Protein AF-J9FQJ9-F1 (afdb_monomer)

Sequence (257 aa):
MISYELEETKTMIDMNNGKKSEGINVLSLFDGMGCGWIALKELGIKVNHAYASEVDKFAVAQTTYNFPEVVHLGSVTDVDVSKLEPIDLLIGGSPCFAAGTMVLTDNGYKPIEEVKVGDMVLTHKNRYRKVLKTGGKIAKTYVLNATGFVPTICTENHPFYARKKAKQYYVAENGKRNCRVLMEEPEWINASSLPGEYRVCCNICNDEDADPYNITEEEAYVIGRYIADGHTRKYVRYDRKPNGSHGQHELRQPCCI

Organism: NCBI:txid749906

Solvent-accessible surface area (backbone atoms only — not comparable to full-atom values): 16507 Å² total; per-residue (Å²): 144,83,89,83,88,82,68,78,81,76,68,81,75,83,84,74,75,102,61,81,86,70,50,41,23,36,37,28,39,50,35,52,70,32,61,69,57,53,53,37,57,75,68,67,53,54,68,71,44,43,36,30,18,47,75,54,67,68,26,49,54,48,24,42,73,78,39,70,76,49,45,76,61,32,48,72,89,73,56,62,70,88,79,49,77,82,69,74,40,81,47,68,60,70,67,44,70,44,80,74,42,73,38,53,34,86,90,43,78,40,40,52,78,73,60,48,69,65,43,41,33,66,41,97,81,74,44,73,45,66,37,83,73,79,86,87,81,93,72,78,73,38,77,46,79,48,92,97,53,74,73,41,48,24,26,49,72,25,68,41,54,27,25,42,61,41,80,46,76,47,70,45,97,86,72,46,81,45,74,47,80,44,70,50,78,74,45,78,41,32,56,74,71,63,55,90,61,47,42,77,66,76,83,72,83,81,67,80,71,84,64,92,78,70,72,45,75,67,54,50,49,51,51,50,49,46,69,73,69,52,88,76,75,98,65,80,73,94,67,93,68,80,93,71,94,65,89,78,79,80,92,76,87,82,85,81,134

Structure (mmCIF, N/CA/C/O backbone):
data_AF-J9FQJ9-F1
#
_entry.id   AF-J9FQJ9-F1
#
loop_
_atom_site.group_PDB
_atom_site.id
_atom_site.type_symbol
_atom_site.label_atom_id
_atom_site.label_alt_id
_atom_site.label_comp_id
_atom_site.label_asym_id
_atom_site.label_entity_id
_atom_site.label_seq_id
_atom_site.pdbx_PDB_ins_code
_atom_site.Cartn_x
_atom_site.Cartn_y
_atom_site.Cartn_z
_atom_site.occupancy
_atom_site.B_iso_or_equiv
_atom_site.auth_seq_id
_atom_site.auth_comp_id
_atom_site.auth_asym_id
_atom_site.auth_atom_id
_atom_site.pdbx_PDB_model_num
ATOM 1 N N . MET A 1 1 ? -27.804 43.402 16.988 1.00 37.97 1 MET A N 1
ATOM 2 C CA . MET A 1 1 ? -28.075 42.819 18.319 1.00 37.97 1 MET A CA 1
ATOM 3 C C . MET A 1 1 ? -29.346 41.995 18.206 1.00 37.97 1 MET A C 1
ATOM 5 O O . MET A 1 1 ? -30.425 42.507 18.452 1.00 37.97 1 MET A O 1
ATOM 9 N N . ILE A 1 2 ? -29.221 40.766 17.711 1.00 26.94 2 ILE A N 1
ATOM 10 C CA . ILE A 1 2 ? -30.280 39.754 17.751 1.00 26.94 2 ILE A CA 1
ATOM 11 C C . ILE A 1 2 ? -29.537 38.455 18.038 1.00 26.94 2 ILE A C 1
ATOM 13 O O . ILE A 1 2 ? -28.743 37.990 17.227 1.00 26.94 2 ILE A O 1
ATOM 17 N N . SER A 1 3 ? -29.691 38.000 19.269 1.00 34.75 3 SER A N 1
ATOM 18 C CA . SER A 1 3 ? -29.072 36.834 19.879 1.00 34.75 3 SER A CA 1
ATOM 19 C C . SER A 1 3 ? -30.125 35.739 19.953 1.00 34.75 3 SER A C 1
ATOM 21 O O . SER A 1 3 ? -30.942 35.798 20.862 1.00 34.75 3 SER A O 1
ATOM 23 N N . TYR A 1 4 ? -30.137 34.791 19.017 1.00 34.28 4 TYR A N 1
ATOM 24 C CA . TYR A 1 4 ? -30.943 33.569 19.111 1.00 34.28 4 TYR A CA 1
ATOM 25 C C . TYR A 1 4 ? -30.254 32.425 18.348 1.00 34.28 4 TYR A C 1
ATOM 27 O O . TYR A 1 4 ? -29.645 32.669 17.312 1.00 34.28 4 TYR A O 1
ATOM 35 N N . GLU A 1 5 ? -30.375 31.214 18.909 1.00 38.75 5 GLU A N 1
ATOM 36 C CA . GLU A 1 5 ? -29.980 29.889 18.380 1.00 38.75 5 GLU A CA 1
ATOM 37 C C . GLU A 1 5 ? -28.538 29.400 18.622 1.00 38.75 5 GLU A C 1
ATOM 39 O O . GLU A 1 5 ? -27.795 29.061 17.706 1.00 38.75 5 GLU A O 1
ATOM 44 N N . LEU A 1 6 ? -28.171 29.250 19.901 1.00 36.34 6 LEU A N 1
ATOM 45 C CA . LEU A 1 6 ? -27.106 28.324 20.339 1.00 36.34 6 LEU A CA 1
ATOM 46 C C . LEU A 1 6 ? -27.562 27.346 21.445 1.00 36.34 6 LEU A C 1
ATOM 48 O O . LEU A 1 6 ? -26.733 26.664 22.043 1.00 36.34 6 LEU A O 1
ATOM 52 N N . GLU A 1 7 ? -28.866 27.251 21.728 1.00 40.62 7 GLU A N 1
ATOM 53 C CA . GLU A 1 7 ? -29.384 26.438 22.845 1.00 40.62 7 GLU A CA 1
ATOM 54 C C . GLU A 1 7 ? -29.910 25.047 22.449 1.00 40.62 7 GLU A C 1
ATOM 56 O O . GLU A 1 7 ? -30.007 24.181 23.314 1.00 40.62 7 GLU A O 1
ATOM 61 N N . GLU A 1 8 ? -30.162 24.762 21.168 1.00 38.97 8 GLU A N 1
ATOM 62 C CA . GLU A 1 8 ? -30.756 23.472 20.763 1.00 38.97 8 GLU A CA 1
ATOM 63 C C . GLU A 1 8 ? -29.750 22.323 20.584 1.00 38.97 8 GLU A C 1
ATOM 65 O O . GLU A 1 8 ? -30.129 21.154 20.618 1.00 38.97 8 GLU A O 1
ATOM 70 N N . THR A 1 9 ? -28.449 22.598 20.468 1.00 36.72 9 THR A N 1
ATOM 71 C CA . THR A 1 9 ? -27.437 21.529 20.338 1.00 36.72 9 THR A CA 1
ATOM 72 C C . THR A 1 9 ? -27.013 20.930 21.679 1.00 36.72 9 THR A C 1
ATOM 74 O O . THR A 1 9 ? -26.294 19.932 21.709 1.00 36.72 9 THR A O 1
ATOM 77 N N . LYS A 1 10 ? -27.476 21.498 22.801 1.00 38.66 10 LYS A N 1
ATOM 78 C CA . LYS A 1 10 ? -27.066 21.092 24.152 1.00 38.66 10 LYS A CA 1
ATOM 79 C C . LYS A 1 10 ? -27.944 20.005 24.782 1.00 38.66 10 LYS A C 1
ATOM 81 O O . LYS A 1 10 ? -27.582 19.484 25.828 1.00 38.66 10 LYS A O 1
ATOM 86 N N . THR A 1 11 ? -29.059 19.633 24.154 1.00 34.69 11 THR A N 1
ATOM 87 C CA . THR A 1 11 ? -30.088 18.759 24.754 1.00 34.69 11 THR A CA 1
ATOM 88 C C . THR A 1 11 ? -30.268 17.394 24.080 1.00 34.69 11 THR A C 1
ATOM 90 O O . THR A 1 11 ? -31.082 16.602 24.542 1.00 34.69 11 THR A O 1
ATOM 93 N N . MET A 1 12 ? -29.482 17.049 23.054 1.00 29.97 12 MET A N 1
ATOM 94 C CA . MET A 1 12 ? -29.596 15.756 22.345 1.00 29.97 12 MET A CA 1
ATOM 95 C C . MET A 1 12 ? -28.628 14.654 22.829 1.00 29.97 12 MET A C 1
ATOM 97 O O . MET A 1 12 ? -28.654 13.555 22.281 1.00 29.97 12 MET A O 1
ATOM 101 N N . ILE A 1 13 ? -27.783 14.903 23.841 1.00 42.53 13 ILE A N 1
ATOM 102 C CA . ILE A 1 13 ? -26.837 13.891 24.375 1.00 42.53 13 ILE A CA 1
ATOM 103 C C . ILE A 1 13 ? -27.233 13.380 25.779 1.00 42.53 13 ILE A C 1
ATOM 105 O O . ILE A 1 13 ? -26.771 12.323 26.199 1.00 42.53 13 ILE A O 1
ATOM 109 N N . ASP A 1 14 ? -28.178 14.021 26.471 1.00 38.47 14 ASP A N 1
ATOM 110 C CA . ASP A 1 14 ? -28.502 13.706 27.877 1.00 38.47 14 ASP A CA 1
ATOM 111 C C . ASP A 1 14 ? -29.624 12.668 28.093 1.00 38.47 14 ASP A C 1
ATOM 113 O O . ASP A 1 14 ? -30.318 12.663 29.109 1.00 38.47 14 ASP A O 1
ATOM 117 N N . MET A 1 15 ? -29.786 11.713 27.175 1.00 37.47 15 MET A N 1
ATOM 118 C CA . MET A 1 15 ? -30.703 10.584 27.370 1.00 37.47 15 MET A CA 1
ATOM 119 C C . MET A 1 15 ? -30.046 9.247 27.033 1.00 37.47 15 MET A C 1
ATOM 121 O O . MET A 1 15 ? -30.429 8.596 26.069 1.00 37.47 15 MET A O 1
ATOM 125 N N . ASN A 1 16 ? -29.060 8.829 27.835 1.00 38.16 16 ASN A N 1
ATOM 126 C CA . ASN A 1 16 ? -28.898 7.425 28.239 1.00 38.16 16 ASN A CA 1
ATOM 127 C C . ASN A 1 16 ? -27.814 7.258 29.322 1.00 38.16 16 ASN A C 1
ATOM 129 O O . ASN A 1 16 ? -26.624 7.371 29.059 1.00 38.16 16 ASN A O 1
ATOM 133 N N . ASN A 1 17 ? -28.262 6.891 30.528 1.00 38.19 17 ASN A N 1
ATOM 134 C CA . ASN A 1 17 ? -27.516 6.200 31.587 1.00 38.19 17 ASN A CA 1
ATOM 135 C C . ASN A 1 17 ? -26.187 6.809 32.079 1.00 38.19 17 ASN A C 1
ATOM 137 O O . ASN A 1 17 ? -25.112 6.407 31.656 1.00 38.19 17 ASN A O 1
ATOM 141 N N . GLY A 1 18 ? -26.261 7.616 33.142 1.00 38.78 18 GLY A N 1
ATOM 142 C CA . GLY A 1 18 ? -25.727 7.247 34.468 1.00 38.78 18 GLY A CA 1
ATOM 143 C C . GLY A 1 18 ? -24.319 6.638 34.616 1.00 38.78 18 GLY A C 1
ATOM 144 O O . GLY A 1 18 ? -24.083 5.946 35.604 1.00 38.78 18 GLY A O 1
ATOM 145 N N . LYS A 1 19 ? -23.375 6.881 33.705 1.00 38.09 19 LYS A N 1
ATOM 146 C CA . LYS A 1 19 ? -21.947 6.594 33.890 1.00 38.09 19 LYS A CA 1
ATOM 147 C C . LYS A 1 19 ? -21.168 7.894 33.722 1.00 38.09 19 LYS A C 1
ATOM 149 O O . LYS A 1 19 ? -21.278 8.557 32.697 1.00 38.09 19 LYS A O 1
ATOM 154 N N . LYS A 1 20 ? -20.378 8.264 34.736 1.00 38.47 20 LYS A N 1
ATOM 155 C CA . LYS A 1 20 ? -19.314 9.270 34.583 1.00 38.47 20 LYS A CA 1
ATOM 156 C C . LYS A 1 20 ? -18.502 8.904 33.338 1.00 38.47 20 LYS A C 1
ATOM 158 O O . LYS A 1 20 ? -18.184 7.729 33.177 1.00 38.47 20 LYS A O 1
ATOM 163 N N . SER A 1 21 ? -18.162 9.878 32.493 1.00 49.94 21 SER A N 1
ATOM 164 C CA . SER A 1 21 ? -17.261 9.665 31.357 1.00 49.94 21 SER A CA 1
ATOM 165 C C . SER A 1 21 ? -15.848 9.363 31.875 1.00 49.94 21 SER A C 1
ATOM 167 O O . SER A 1 21 ? -14.981 10.238 31.966 1.00 49.94 21 SER A O 1
ATOM 169 N N . GLU A 1 22 ? -15.626 8.127 32.308 1.00 70.75 22 GLU A N 1
ATOM 170 C CA . GLU A 1 22 ? -14.294 7.543 32.344 1.00 70.75 22 GLU A CA 1
ATOM 171 C C . GLU A 1 22 ? -13.761 7.652 30.912 1.00 70.75 22 GLU A C 1
ATOM 173 O O . GLU A 1 22 ? -14.477 7.338 29.963 1.00 70.75 22 GLU A O 1
ATOM 178 N N . GLY A 1 23 ? -12.584 8.262 30.740 1.00 78.75 23 GLY A N 1
ATOM 179 C CA . GLY A 1 23 ? -12.037 8.507 29.405 1.00 78.75 23 GLY A CA 1
ATOM 180 C C . GLY A 1 23 ? -11.912 7.214 28.597 1.00 78.75 23 GLY A C 1
ATOM 181 O O . GLY A 1 23 ? -11.943 6.123 29.158 1.00 78.75 23 GLY A O 1
ATOM 182 N N . ILE A 1 24 ? -11.761 7.338 27.286 1.00 87.88 24 ILE A N 1
ATOM 183 C CA . ILE A 1 24 ? -11.665 6.183 26.391 1.00 87.88 24 ILE A CA 1
ATOM 184 C C . ILE A 1 24 ? -10.211 5.783 26.148 1.00 87.88 24 ILE A C 1
ATOM 186 O O . ILE A 1 24 ? -9.309 6.625 26.145 1.00 87.88 24 ILE A O 1
ATOM 190 N N . ASN A 1 25 ? -9.987 4.502 25.897 1.00 90.19 25 ASN A N 1
ATOM 191 C CA . ASN A 1 25 ? -8.726 3.972 25.398 1.00 90.19 25 ASN A CA 1
ATOM 192 C C . ASN A 1 25 ? -8.795 3.852 23.878 1.00 90.19 25 ASN A C 1
ATOM 194 O O . ASN A 1 25 ? -9.717 3.242 23.330 1.00 90.19 25 ASN A O 1
ATOM 198 N N . VAL A 1 26 ? -7.820 4.431 23.184 1.00 86.31 26 VAL A N 1
ATOM 199 C CA . VAL A 1 26 ? -7.843 4.556 21.726 1.00 86.31 26 VAL A CA 1
ATOM 200 C C . VAL A 1 26 ? -6.612 3.900 21.121 1.00 86.31 26 VAL A C 1
ATOM 202 O O . VAL A 1 26 ? -5.487 4.167 21.541 1.00 86.31 26 VAL A O 1
ATOM 205 N N . LEU A 1 27 ? -6.827 3.082 20.093 1.00 88.06 27 LEU A N 1
ATOM 206 C CA . LEU A 1 27 ? -5.776 2.529 19.245 1.00 88.06 27 LEU A CA 1
ATOM 207 C C . LEU A 1 27 ? -5.926 3.084 17.826 1.00 88.06 27 LEU A C 1
ATOM 209 O O . LEU A 1 27 ? -6.942 2.855 17.172 1.00 88.06 27 LEU A O 1
ATOM 213 N N . SER A 1 28 ? -4.906 3.789 17.346 1.00 81.75 28 SER A N 1
ATOM 214 C CA . SER A 1 28 ? -4.810 4.304 15.983 1.00 81.75 28 SER A CA 1
ATOM 215 C C . SER A 1 28 ? -3.842 3.462 15.156 1.00 81.75 28 SER A C 1
ATOM 217 O O . SER A 1 28 ? -2.654 3.391 15.457 1.00 81.75 28 SER A O 1
ATOM 219 N N . LEU A 1 29 ? -4.336 2.781 14.124 1.00 83.38 29 LEU A N 1
ATOM 220 C CA . LEU A 1 29 ? -3.532 1.978 13.201 1.00 83.38 29 LEU A CA 1
ATOM 221 C C . LEU A 1 29 ? -3.321 2.741 11.893 1.00 83.38 29 LEU A C 1
ATOM 223 O O . LEU A 1 29 ? -4.298 3.139 11.260 1.00 83.38 29 LEU A O 1
ATOM 227 N N . PHE A 1 30 ? -2.075 2.871 11.432 1.00 79.38 30 PHE A N 1
ATOM 228 C CA . PHE A 1 30 ? -1.729 3.763 10.314 1.00 79.38 30 PHE A CA 1
ATOM 229 C C . PHE A 1 30 ? -2.083 5.217 10.665 1.00 79.38 30 PHE A C 1
ATOM 231 O O . PHE A 1 30 ? -2.892 5.858 9.991 1.00 79.38 30 PHE A O 1
ATOM 238 N N . ASP A 1 31 ? -1.543 5.678 11.796 1.00 76.94 31 ASP A N 1
ATOM 239 C CA . ASP A 1 31 ? -1.918 6.939 12.445 1.00 76.94 31 ASP A CA 1
ATOM 240 C C . ASP A 1 31 ? -1.589 8.187 11.605 1.00 76.94 31 ASP A C 1
ATOM 242 O O . ASP A 1 31 ? -2.249 9.225 11.724 1.00 76.94 31 ASP A O 1
ATOM 246 N N . GLY A 1 32 ? -0.600 8.094 10.712 1.00 77.94 32 GLY A N 1
ATOM 247 C CA . GLY A 1 32 ? -0.154 9.218 9.900 1.00 77.94 32 GLY A CA 1
ATOM 248 C C . GLY A 1 32 ? 0.188 10.432 10.769 1.00 77.94 32 GLY A C 1
ATOM 249 O O . GLY A 1 32 ? 0.843 10.307 11.799 1.00 77.94 32 GLY A O 1
ATOM 250 N N . MET A 1 33 ? -0.277 11.619 10.367 1.00 76.88 33 MET A N 1
ATOM 251 C CA . MET A 1 33 ? -0.032 12.876 11.094 1.00 76.88 33 MET A CA 1
ATOM 252 C C . MET A 1 33 ? -0.892 13.069 12.362 1.00 76.88 33 MET A C 1
ATOM 254 O O . MET A 1 33 ? -0.976 14.181 12.879 1.00 76.88 33 MET A O 1
ATOM 258 N N . GLY A 1 34 ? -1.586 12.027 12.834 1.00 73.75 34 GLY A N 1
ATOM 259 C CA . GLY A 1 34 ? -2.340 12.078 14.087 1.00 73.75 34 GLY A CA 1
ATOM 260 C C . GLY A 1 34 ? -3.716 12.747 13.987 1.00 73.75 34 GLY A C 1
ATOM 261 O O . GLY A 1 34 ? -4.201 13.330 14.956 1.00 73.75 34 GLY A O 1
ATOM 262 N N . CYS A 1 35 ? -4.380 12.677 12.827 1.00 74.38 35 CYS A N 1
ATOM 263 C CA . CYS A 1 35 ? -5.703 13.292 12.625 1.00 74.38 35 CYS A CA 1
ATOM 264 C C . CYS A 1 35 ? -6.763 12.800 13.619 1.00 74.38 35 CYS A C 1
ATOM 266 O O . CYS A 1 35 ? -7.636 13.571 14.016 1.00 74.38 35 CYS A O 1
ATOM 268 N N . GLY A 1 36 ? -6.686 11.528 14.019 1.00 74.19 36 GLY A N 1
ATOM 269 C CA . GLY A 1 36 ? -7.581 10.953 15.020 1.00 74.19 36 GLY A CA 1
ATOM 270 C C . GLY A 1 36 ? -7.494 11.673 16.363 1.00 74.19 36 GLY A C 1
ATOM 271 O O . GLY A 1 36 ? -8.518 11.994 16.961 1.00 74.19 36 GLY A O 1
ATOM 272 N N . TRP A 1 37 ? -6.276 12.004 16.791 1.00 84.06 37 TRP A N 1
ATOM 273 C CA . TRP A 1 37 ? -6.013 12.715 18.042 1.00 84.06 37 TRP A CA 1
ATOM 274 C C . TRP A 1 37 ? -6.503 14.160 17.996 1.00 84.06 37 TRP A C 1
ATOM 276 O O . TRP A 1 37 ? -7.109 14.630 18.957 1.00 84.06 37 TRP A O 1
ATOM 286 N N . ILE A 1 38 ? -6.327 14.840 16.855 1.00 76.19 38 ILE A N 1
ATOM 287 C CA . ILE A 1 38 ? -6.886 16.182 16.628 1.00 76.19 38 ILE A CA 1
ATOM 288 C C . ILE A 1 38 ? -8.407 16.146 16.803 1.00 76.19 38 ILE A C 1
ATOM 290 O O . ILE A 1 38 ? -8.951 16.947 17.558 1.00 76.19 38 ILE A O 1
ATOM 294 N N . ALA A 1 39 ? -9.091 15.188 16.170 1.00 73.88 39 ALA A N 1
ATOM 295 C CA . ALA A 1 39 ? -10.543 15.069 16.266 1.00 73.88 39 ALA A CA 1
ATOM 296 C C . ALA A 1 39 ? -11.018 14.802 17.705 1.00 73.88 39 ALA A C 1
ATOM 298 O O . ALA A 1 39 ? -11.956 15.444 18.170 1.00 73.88 39 ALA A O 1
ATOM 299 N N . LEU A 1 40 ? -10.357 13.896 18.431 1.00 79.25 40 LEU A N 1
ATOM 300 C CA . LEU A 1 40 ? -10.696 13.593 19.827 1.00 79.25 40 LEU A CA 1
ATOM 301 C C . LEU A 1 40 ? -10.502 14.804 20.746 1.00 79.25 40 LEU A C 1
ATOM 303 O O . LEU A 1 40 ? -11.348 15.069 21.603 1.00 79.25 40 LEU A O 1
ATOM 307 N N . LYS A 1 41 ? -9.425 15.565 20.528 1.00 82.00 41 LYS A N 1
ATOM 308 C CA . LYS A 1 41 ? -9.121 16.791 21.271 1.00 82.00 41 LYS A CA 1
ATOM 309 C 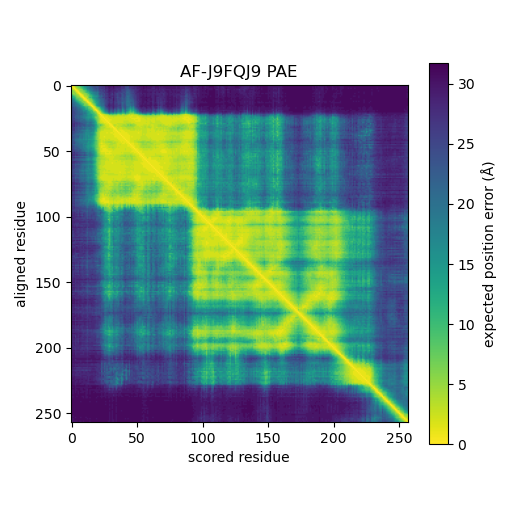C . LYS A 1 41 ? -10.141 17.899 21.001 1.00 82.00 41 LYS A C 1
ATOM 311 O O . LYS A 1 41 ? -10.629 18.497 21.954 1.00 82.00 41 LYS A O 1
ATOM 316 N N . GLU A 1 42 ? -10.493 18.140 19.738 1.00 70.50 42 GLU A N 1
ATOM 317 C CA . GLU A 1 42 ? -11.509 19.131 19.334 1.00 70.50 42 GLU A CA 1
ATOM 318 C C . GLU A 1 42 ? -12.907 18.783 19.870 1.00 70.50 42 GLU A C 1
ATOM 320 O O . GLU A 1 42 ? -13.667 19.664 20.265 1.00 70.50 42 GLU A O 1
ATOM 325 N N . LEU A 1 43 ? -13.237 17.490 19.954 1.00 73.00 43 LEU A N 1
ATOM 326 C CA . LEU A 1 43 ? -14.496 17.012 20.533 1.00 73.00 43 LEU A CA 1
ATOM 327 C C . LEU A 1 43 ? -14.515 17.036 22.072 1.00 73.00 43 LEU A C 1
ATOM 329 O O . LEU A 1 43 ? -15.542 16.719 22.670 1.00 73.00 43 LEU A O 1
ATOM 333 N N . GLY A 1 44 ? -13.401 17.379 22.728 1.00 83.06 44 GLY A N 1
ATOM 334 C CA . GLY A 1 44 ? -13.290 17.371 24.189 1.00 83.06 44 GLY A CA 1
ATOM 335 C C . GLY A 1 44 ? -13.407 15.974 24.810 1.00 83.06 44 GLY A C 1
ATOM 336 O O . GLY A 1 44 ? -13.718 15.850 25.996 1.00 83.06 44 GLY A O 1
ATOM 337 N N . ILE A 1 45 ? -13.176 14.916 24.026 1.00 78.56 45 ILE A N 1
ATOM 338 C CA . ILE A 1 45 ? -13.244 13.535 24.501 1.00 78.56 45 ILE A CA 1
ATOM 339 C C . ILE A 1 45 ? -11.969 13.233 25.284 1.00 78.56 45 ILE A C 1
ATOM 341 O O . ILE A 1 45 ? -10.858 13.300 24.759 1.00 78.56 45 ILE A O 1
ATOM 345 N N . LYS A 1 46 ? -12.125 12.872 26.558 1.00 89.44 46 LYS A N 1
ATOM 346 C CA . LYS A 1 46 ? -10.999 12.470 27.400 1.00 89.44 46 LYS A CA 1
ATOM 347 C C . LYS A 1 46 ? -10.461 11.113 26.942 1.00 89.44 46 LYS A C 1
ATOM 349 O O . LYS A 1 46 ? -11.199 10.131 26.955 1.00 89.44 46 LYS A O 1
ATOM 354 N N . VAL A 1 47 ? -9.174 11.056 26.610 1.00 89.75 47 VAL A N 1
ATOM 355 C CA . VAL A 1 47 ? -8.447 9.818 26.293 1.00 89.75 47 VAL A CA 1
ATOM 356 C C . VAL A 1 47 ? -7.598 9.422 27.502 1.00 89.75 47 VAL A C 1
ATOM 358 O O . VAL A 1 47 ? -6.853 10.252 28.020 1.00 89.75 47 VAL A O 1
ATOM 361 N N . ASN A 1 48 ? -7.729 8.184 27.981 1.00 90.38 48 ASN A N 1
ATOM 362 C CA . ASN A 1 48 ? -6.928 7.670 29.100 1.00 90.38 48 ASN A CA 1
ATOM 363 C C . ASN A 1 48 ? -5.623 7.044 28.597 1.00 90.38 48 ASN A C 1
ATOM 365 O O . ASN A 1 48 ? -4.547 7.383 29.084 1.00 90.38 48 ASN A O 1
ATOM 369 N N . HIS A 1 49 ? -5.726 6.164 27.598 1.00 90.44 49 HIS A N 1
ATOM 370 C CA . HIS A 1 49 ? -4.588 5.531 26.942 1.00 90.44 49 HIS A CA 1
ATOM 371 C C . HIS A 1 49 ? -4.669 5.749 25.430 1.00 90.44 49 HIS A C 1
ATOM 373 O O . HIS A 1 49 ? -5.643 5.356 24.788 1.00 90.44 49 HIS A O 1
ATOM 379 N N . ALA A 1 50 ? -3.645 6.393 24.871 1.00 91.38 50 ALA A N 1
ATOM 380 C CA . ALA A 1 50 ? -3.524 6.676 23.448 1.00 91.38 50 ALA A CA 1
ATOM 381 C C . ALA A 1 50 ? -2.402 5.818 22.854 1.00 91.38 50 ALA A C 1
ATOM 383 O O . ALA A 1 50 ? -1.236 5.996 23.197 1.00 91.38 50 ALA A O 1
ATOM 384 N N . TYR A 1 51 ? -2.746 4.892 21.964 1.00 92.94 51 TYR A N 1
ATOM 385 C CA . TYR A 1 51 ? -1.791 4.027 21.278 1.00 92.94 51 TYR A CA 1
ATOM 386 C C . TYR A 1 51 ? -1.815 4.302 19.776 1.00 92.94 51 TYR A C 1
ATOM 388 O O . TYR A 1 51 ? -2.888 4.339 19.178 1.00 92.94 51 TYR A O 1
ATOM 396 N N . ALA A 1 52 ? -0.652 4.441 19.141 1.00 89.62 52 ALA A N 1
ATOM 397 C CA . ALA A 1 52 ? -0.542 4.647 17.697 1.00 89.62 52 ALA A CA 1
ATOM 398 C C . ALA A 1 52 ? 0.443 3.668 17.057 1.00 89.62 52 ALA A C 1
ATOM 400 O O . ALA A 1 52 ? 1.560 3.492 17.532 1.00 89.62 52 ALA A O 1
ATOM 401 N N . SER A 1 53 ? 0.063 3.068 15.935 1.00 88.69 53 SER A N 1
ATOM 402 C CA . SER A 1 53 ? 0.951 2.284 15.082 1.00 88.69 53 SER A CA 1
ATOM 403 C C . SER A 1 53 ? 1.218 3.048 13.789 1.00 88.69 53 SER A C 1
ATOM 405 O O . SER A 1 53 ? 0.299 3.313 13.013 1.00 88.69 53 SER A O 1
ATOM 407 N N . GLU A 1 54 ? 2.483 3.406 13.573 1.00 85.25 54 GLU A N 1
ATOM 408 C CA . GLU A 1 54 ? 2.968 4.112 12.389 1.00 85.25 54 GLU A CA 1
ATOM 409 C C . GLU A 1 54 ? 4.446 3.762 12.154 1.00 85.25 54 GLU A C 1
ATOM 411 O O . GLU A 1 54 ? 5.215 3.590 13.102 1.00 85.25 54 GLU A O 1
ATOM 416 N N . VAL A 1 55 ? 4.830 3.619 10.885 1.00 82.94 55 VAL A N 1
ATOM 417 C CA . VAL A 1 55 ? 6.197 3.289 10.451 1.00 82.94 55 VAL A CA 1
ATOM 418 C C . VAL A 1 55 ? 6.901 4.479 9.800 1.00 82.94 55 VAL A C 1
ATOM 420 O O . VAL A 1 55 ? 8.132 4.503 9.749 1.00 82.94 55 VAL A O 1
ATOM 423 N N . ASP A 1 56 ? 6.155 5.473 9.312 1.00 78.75 56 ASP A N 1
ATOM 424 C CA . ASP A 1 56 ? 6.736 6.697 8.768 1.00 78.75 56 ASP A CA 1
ATOM 425 C C . ASP A 1 56 ? 7.309 7.571 9.896 1.00 78.75 56 ASP A C 1
ATOM 427 O O . ASP A 1 56 ? 6.594 8.159 10.709 1.00 78.75 56 ASP A O 1
ATOM 431 N N . LYS A 1 57 ? 8.640 7.690 9.916 1.00 85.44 57 LYS A N 1
ATOM 432 C CA . LYS A 1 57 ? 9.391 8.488 10.896 1.00 85.44 57 LYS A CA 1
ATOM 433 C C . LYS A 1 57 ? 8.955 9.956 10.964 1.00 85.44 57 LYS A C 1
ATOM 435 O O . LYS A 1 57 ? 9.047 10.559 12.031 1.00 85.44 57 LYS A O 1
ATOM 440 N N . PHE A 1 58 ? 8.518 10.548 9.852 1.00 80.88 58 PHE A N 1
ATOM 441 C CA . PHE A 1 58 ? 8.099 11.950 9.810 1.00 80.88 58 PHE A CA 1
ATOM 442 C C . PHE A 1 58 ? 6.704 12.122 10.406 1.00 80.88 58 PHE A C 1
ATOM 444 O O . PHE A 1 58 ? 6.467 13.078 11.142 1.00 80.88 58 PHE A O 1
ATOM 451 N N . ALA A 1 59 ? 5.817 11.165 10.137 1.00 75.75 59 ALA A N 1
ATOM 452 C CA . ALA A 1 59 ? 4.483 11.100 10.714 1.00 75.75 59 ALA A CA 1
ATOM 453 C C . ALA A 1 59 ? 4.547 10.911 12.240 1.00 75.75 59 ALA A C 1
ATOM 455 O O . ALA A 1 59 ? 3.969 11.703 12.981 1.00 75.75 59 ALA A O 1
ATOM 456 N N . VAL A 1 60 ? 5.364 9.958 12.710 1.00 86.25 60 VAL A N 1
ATOM 457 C CA . VAL A 1 60 ? 5.632 9.749 14.144 1.00 86.25 60 VAL A CA 1
ATOM 458 C C . VAL A 1 60 ? 6.167 11.024 14.795 1.00 86.25 60 VAL A C 1
ATOM 460 O O . VAL A 1 60 ? 5.637 11.448 15.816 1.00 86.25 60 VAL A O 1
ATOM 463 N N . ALA A 1 61 ? 7.160 11.686 14.189 1.00 87.50 61 ALA A N 1
ATOM 464 C CA . ALA A 1 61 ? 7.727 12.920 14.737 1.00 87.50 61 ALA A CA 1
ATOM 465 C C . ALA A 1 61 ? 6.687 14.051 14.863 1.00 87.50 61 ALA A C 1
ATOM 467 O O . ALA A 1 61 ? 6.675 14.769 15.863 1.00 87.50 61 ALA A O 1
ATOM 468 N N . GLN A 1 62 ? 5.802 14.199 13.873 1.00 83.06 62 GLN A N 1
ATOM 469 C CA . GLN A 1 62 ? 4.690 15.154 13.902 1.00 83.06 62 GLN A CA 1
ATOM 470 C C . GLN A 1 62 ? 3.687 14.837 15.015 1.00 83.06 62 GLN A C 1
ATOM 472 O O . GLN A 1 62 ? 3.341 15.728 15.794 1.00 83.06 62 GLN A O 1
ATOM 477 N N . THR A 1 63 ? 3.236 13.586 15.115 1.00 86.81 63 THR A N 1
ATOM 478 C CA . THR A 1 63 ? 2.276 13.175 16.145 1.00 86.81 63 THR A CA 1
ATOM 479 C C . THR A 1 63 ? 2.875 13.315 17.539 1.00 86.81 63 THR A C 1
ATOM 481 O O . THR A 1 63 ? 2.240 13.917 18.394 1.00 86.81 63 THR A O 1
ATOM 484 N N . THR A 1 64 ? 4.120 12.879 17.756 1.00 91.88 64 THR A N 1
ATOM 485 C CA . THR A 1 64 ? 4.812 13.025 19.049 1.00 91.88 64 THR A CA 1
ATOM 486 C C . THR A 1 64 ? 4.949 14.496 19.466 1.00 91.88 64 THR A C 1
ATOM 488 O O . THR A 1 64 ? 4.839 14.813 20.647 1.00 91.88 64 THR A O 1
ATOM 491 N N . TYR A 1 65 ? 5.172 15.412 18.514 1.00 90.94 65 TYR A N 1
ATOM 492 C CA . TYR A 1 65 ? 5.265 16.848 18.804 1.00 90.94 65 TYR A CA 1
ATOM 493 C C . TYR A 1 65 ? 3.923 17.449 19.253 1.00 90.94 65 TYR A C 1
ATOM 495 O O . TYR A 1 65 ? 3.890 18.258 20.179 1.00 90.94 65 TYR A O 1
ATOM 503 N N . ASN A 1 66 ? 2.822 17.063 18.603 1.00 85.81 66 ASN A N 1
ATOM 504 C CA . ASN A 1 66 ? 1.491 17.619 18.871 1.00 85.81 66 ASN A CA 1
ATOM 505 C C . ASN A 1 66 ? 0.741 16.906 20.014 1.00 85.81 66 ASN A C 1
ATOM 507 O O . ASN A 1 66 ? -0.086 17.534 20.679 1.00 85.81 66 ASN A O 1
ATOM 511 N N . PHE A 1 67 ? 1.027 15.617 20.218 1.00 90.56 67 PHE A N 1
ATOM 512 C CA . PHE A 1 67 ? 0.361 14.696 21.145 1.00 90.56 67 PHE A CA 1
ATOM 513 C C . PHE A 1 67 ? 1.401 13.796 21.841 1.00 90.56 67 PHE A C 1
ATOM 515 O O . PHE A 1 67 ? 1.499 12.603 21.540 1.00 90.56 67 PHE A O 1
ATOM 522 N N . PRO A 1 68 ? 2.223 14.345 22.755 1.00 91.56 68 PRO A N 1
ATOM 523 C CA . PRO A 1 68 ? 3.266 13.587 23.453 1.00 91.56 68 PRO A CA 1
ATOM 524 C C . PRO A 1 68 ? 2.725 12.443 24.329 1.00 91.56 68 PRO A C 1
ATOM 526 O O . PRO A 1 68 ? 3.485 11.566 24.733 1.00 91.56 68 PRO A O 1
ATOM 529 N N . GLU A 1 69 ? 1.428 12.444 24.637 1.00 90.31 69 GLU A N 1
ATOM 530 C CA . GLU A 1 69 ? 0.723 11.376 25.343 1.00 90.31 69 GLU A CA 1
ATOM 531 C C . GLU A 1 69 ? 0.512 10.102 24.505 1.00 90.31 69 GLU A C 1
ATOM 533 O O . GLU A 1 69 ? 0.191 9.052 25.064 1.00 90.31 69 GLU A O 1
ATOM 538 N N . VAL A 1 70 ? 0.681 10.177 23.180 1.00 91.81 70 VAL A N 1
ATOM 539 C CA . VAL A 1 70 ? 0.485 9.046 22.269 1.00 91.81 70 VAL A CA 1
ATOM 540 C C . VAL A 1 70 ? 1.675 8.091 22.349 1.00 91.81 70 VAL A C 1
ATOM 542 O O . VAL A 1 70 ? 2.812 8.427 22.020 1.00 91.81 70 VAL A O 1
ATOM 545 N N . VAL A 1 71 ? 1.403 6.849 22.743 1.00 93.00 71 VAL A N 1
ATOM 546 C CA . VAL A 1 71 ? 2.390 5.771 22.790 1.00 93.00 71 VAL A CA 1
ATOM 547 C C . VAL A 1 71 ? 2.517 5.141 21.404 1.00 93.00 71 VAL A C 1
ATOM 549 O O . VAL A 1 71 ? 1.618 4.438 20.936 1.00 93.00 71 VAL A O 1
ATOM 552 N N . HIS A 1 72 ? 3.656 5.366 20.750 1.00 91.06 72 HIS A N 1
ATOM 553 C CA . HIS A 1 72 ? 3.951 4.796 19.436 1.00 91.06 72 HIS A CA 1
ATOM 554 C C . HIS A 1 72 ? 4.418 3.335 19.544 1.00 91.06 72 HIS A C 1
ATOM 556 O O . HIS A 1 72 ? 5.491 3.043 20.067 1.00 91.06 72 HIS A O 1
ATOM 562 N N . LEU A 1 73 ? 3.615 2.416 19.009 1.00 89.62 73 LEU A N 1
ATOM 563 C CA . LEU A 1 73 ? 3.835 0.967 19.021 1.00 89.62 73 LEU A CA 1
ATOM 564 C C . LEU A 1 73 ? 4.689 0.463 17.843 1.00 89.62 73 LEU A C 1
ATOM 566 O O . LEU A 1 73 ? 5.051 -0.710 17.805 1.00 89.62 73 LEU A O 1
ATOM 570 N N . GLY A 1 74 ? 5.012 1.326 16.875 1.00 85.69 74 GLY A N 1
ATOM 571 C CA . GLY A 1 74 ? 5.759 0.952 15.671 1.00 85.69 74 GLY A CA 1
ATOM 572 C C . GLY A 1 74 ? 4.892 0.248 14.623 1.00 85.69 74 GLY A C 1
ATOM 573 O O . GLY A 1 74 ? 3.737 0.628 14.411 1.00 85.69 74 GLY A O 1
ATOM 574 N N . SER A 1 75 ? 5.450 -0.754 13.933 1.00 82.62 75 SER A N 1
ATOM 575 C CA . SER A 1 75 ? 4.761 -1.473 12.850 1.00 82.62 75 SER A CA 1
ATOM 576 C C . SER A 1 75 ? 3.524 -2.213 13.348 1.00 82.62 75 SER A C 1
ATOM 578 O O . SER A 1 75 ? 3.586 -2.951 14.326 1.00 82.62 75 SER A O 1
ATOM 580 N N . VAL A 1 76 ? 2.421 -2.106 12.603 1.00 81.44 76 VAL A N 1
ATOM 581 C CA . VAL A 1 76 ? 1.153 -2.785 12.924 1.00 81.44 76 VAL A CA 1
ATOM 582 C C . VAL A 1 76 ? 1.295 -4.308 12.972 1.00 81.44 76 VAL A C 1
ATOM 584 O O . VAL A 1 76 ? 0.527 -4.979 13.654 1.00 81.44 76 VAL A O 1
ATOM 587 N N . THR A 1 77 ? 2.285 -4.865 12.265 1.00 78.88 77 THR A N 1
ATOM 588 C CA . THR A 1 77 ? 2.577 -6.307 12.266 1.00 78.88 77 THR A CA 1
ATOM 589 C C . THR A 1 77 ? 3.123 -6.809 13.593 1.00 78.88 77 THR A C 1
ATOM 591 O O . THR A 1 77 ? 3.010 -7.999 13.875 1.00 78.88 77 THR A O 1
ATOM 594 N N . ASP A 1 78 ? 3.708 -5.911 14.381 1.00 83.19 78 ASP A N 1
ATOM 595 C CA . ASP A 1 78 ? 4.446 -6.237 15.599 1.00 83.19 78 ASP A CA 1
ATOM 596 C C . ASP A 1 78 ? 3.643 -5.845 16.853 1.00 83.19 78 ASP A C 1
ATOM 598 O O . ASP A 1 78 ? 4.082 -6.073 17.981 1.00 83.19 78 ASP A O 1
ATOM 602 N N . VAL A 1 79 ? 2.446 -5.272 16.661 1.00 83.06 79 VAL A N 1
ATOM 603 C CA . VAL A 1 79 ? 1.545 -4.863 17.739 1.00 83.06 79 VAL A CA 1
ATOM 604 C C . VAL A 1 79 ? 0.935 -6.092 18.405 1.00 83.06 79 VAL A C 1
ATOM 606 O O . VAL A 1 79 ? 0.126 -6.814 17.822 1.00 83.06 79 VAL A O 1
ATOM 609 N N . ASP A 1 80 ? 1.274 -6.279 19.676 1.00 82.75 80 ASP A N 1
ATOM 610 C CA . ASP A 1 80 ? 0.670 -7.286 20.537 1.00 82.75 80 ASP A CA 1
ATOM 611 C C . ASP A 1 80 ? -0.490 -6.676 21.333 1.00 82.75 80 ASP A C 1
ATOM 613 O O . ASP A 1 80 ? -0.304 -6.088 22.399 1.00 82.75 80 ASP A O 1
ATOM 617 N N . VAL A 1 81 ? -1.703 -6.827 20.798 1.00 81.69 81 VAL A N 1
ATOM 618 C CA . VAL A 1 81 ? -2.937 -6.277 21.385 1.00 81.69 81 VAL A CA 1
ATOM 619 C C . VAL A 1 81 ? -3.202 -6.832 22.791 1.00 81.69 81 VAL A C 1
ATOM 621 O O . VAL A 1 81 ? -3.840 -6.162 23.593 1.00 81.69 81 VAL A O 1
ATOM 624 N N . SER A 1 82 ? -2.678 -8.018 23.131 1.00 82.88 82 SER A N 1
ATOM 625 C CA . SER A 1 82 ? -2.870 -8.616 24.461 1.00 82.88 82 SER A CA 1
ATOM 626 C C . SER A 1 82 ? -2.158 -7.856 25.587 1.00 82.88 82 SER A C 1
ATOM 628 O O . SER A 1 82 ? -2.496 -8.033 26.754 1.00 82.88 82 SER A O 1
ATOM 630 N N . LYS A 1 83 ? -1.181 -7.009 25.239 1.00 86.38 83 LYS A N 1
ATOM 631 C CA . LYS A 1 83 ? -0.409 -6.183 26.178 1.00 86.38 83 LYS A CA 1
ATOM 632 C C . LYS A 1 83 ? -0.972 -4.772 26.347 1.00 86.38 83 LYS A C 1
ATOM 634 O O . LYS A 1 83 ? -0.407 -3.993 27.110 1.00 86.38 83 LYS A O 1
ATOM 639 N N . LEU A 1 84 ? -2.019 -4.426 25.603 1.00 88.19 84 LEU A N 1
ATOM 640 C CA . LEU A 1 84 ? -2.655 -3.116 25.666 1.00 88.19 84 LEU A CA 1
ATOM 641 C C . LEU A 1 84 ? -3.811 -3.141 26.663 1.00 88.19 84 LEU A C 1
ATOM 643 O O . LEU A 1 84 ? -4.447 -4.176 26.870 1.00 88.19 84 LEU A O 1
ATOM 647 N N . GLU A 1 85 ? -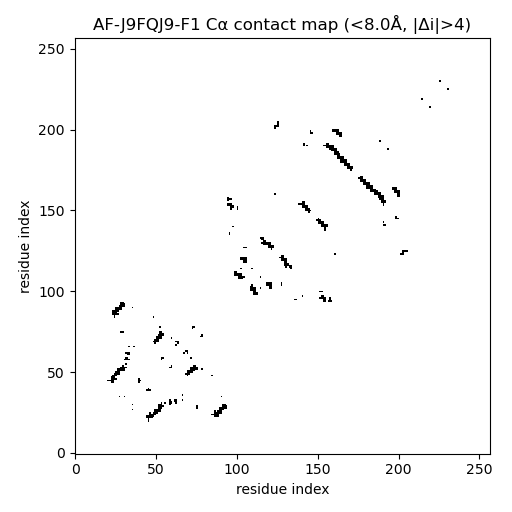4.108 -1.978 27.238 1.00 88.38 85 GLU A N 1
ATOM 648 C CA . GLU A 1 85 ? -5.362 -1.785 27.962 1.00 88.38 85 GLU A CA 1
ATOM 649 C C . GLU A 1 85 ? -6.561 -2.029 27.023 1.00 88.38 85 GLU A C 1
ATOM 651 O O . GLU A 1 85 ? -6.435 -1.832 25.807 1.00 88.38 85 GLU A O 1
ATOM 656 N N . PRO A 1 86 ? -7.731 -2.449 27.544 1.00 87.94 86 PRO A N 1
ATOM 657 C CA . PRO A 1 86 ? -8.920 -2.676 26.728 1.00 87.94 86 PRO A CA 1
ATOM 658 C C . PRO A 1 86 ? -9.242 -1.454 25.866 1.00 87.94 86 PRO A C 1
ATOM 660 O O . PRO A 1 86 ? -9.412 -0.359 26.394 1.00 87.94 86 PRO A O 1
ATOM 663 N N . ILE A 1 87 ? -9.294 -1.640 24.546 1.00 87.62 87 ILE A N 1
ATOM 664 C CA . ILE A 1 87 ? -9.492 -0.554 23.580 1.00 87.62 87 ILE A CA 1
ATOM 665 C C . ILE A 1 87 ? -10.986 -0.303 23.368 1.00 87.62 87 ILE A C 1
ATOM 667 O O . ILE A 1 87 ? -11.706 -1.198 22.926 1.00 87.62 87 ILE A O 1
ATOM 671 N N . ASP A 1 88 ? -11.422 0.932 23.609 1.00 82.44 88 ASP A N 1
ATOM 672 C CA . ASP A 1 88 ? -12.800 1.383 23.388 1.00 82.44 88 ASP A CA 1
ATOM 673 C C . ASP A 1 88 ? -13.011 1.899 21.959 1.00 82.44 88 ASP A C 1
ATOM 675 O O . ASP A 1 88 ? -14.094 1.763 21.388 1.00 82.44 88 ASP A O 1
ATOM 679 N N . LE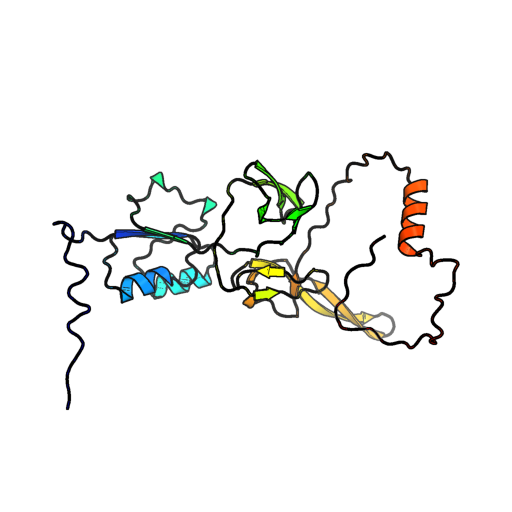U A 1 89 ? -11.969 2.491 21.366 1.00 73.38 89 LEU A N 1
ATOM 680 C CA . LEU A 1 89 ? -12.016 3.077 20.031 1.00 73.38 89 LEU A CA 1
ATOM 681 C C . LEU A 1 89 ? -10.804 2.648 19.200 1.00 73.38 89 LEU A C 1
ATOM 683 O O . LEU A 1 89 ? -9.667 3.024 19.473 1.00 73.38 89 LEU A O 1
ATOM 687 N N . LEU A 1 90 ? -11.068 1.889 18.139 1.00 79.44 90 LEU A N 1
ATOM 688 C CA . LEU A 1 90 ? -10.079 1.538 17.126 1.00 79.44 90 LEU A CA 1
ATOM 689 C C . LEU A 1 90 ? -10.293 2.415 15.892 1.00 79.44 90 LEU A C 1
ATOM 691 O O . LEU A 1 90 ? -11.320 2.308 15.221 1.00 79.44 90 LEU A O 1
ATOM 695 N N . ILE A 1 91 ? -9.310 3.244 15.566 1.00 70.31 91 ILE A N 1
ATOM 696 C CA . ILE A 1 91 ? -9.289 4.046 14.342 1.00 70.31 91 ILE A CA 1
ATOM 697 C C . ILE A 1 91 ? -8.152 3.563 13.453 1.00 70.31 91 ILE A C 1
ATOM 699 O O . ILE A 1 91 ? -7.106 3.143 13.936 1.00 70.31 91 ILE A O 1
ATOM 703 N N . GLY A 1 92 ? -8.343 3.572 12.139 1.00 69.31 92 GLY A N 1
ATOM 704 C CA . GLY A 1 92 ? -7.229 3.250 11.265 1.00 69.31 92 GLY A CA 1
ATOM 705 C C . GLY A 1 92 ? -7.485 3.475 9.792 1.00 69.31 92 GLY A C 1
ATOM 706 O O . GLY A 1 92 ? -8.546 3.152 9.256 1.00 69.31 92 GLY A O 1
ATOM 707 N N . GLY A 1 93 ? -6.485 4.052 9.135 1.00 64.56 93 GLY A N 1
ATOM 708 C CA . GLY A 1 93 ? -6.567 4.514 7.761 1.00 64.56 93 GLY A CA 1
ATOM 709 C C . GLY A 1 93 ? -5.546 3.838 6.865 1.00 64.56 93 GLY A C 1
ATOM 710 O O . GLY A 1 93 ? -4.756 4.542 6.248 1.00 64.56 93 GLY A O 1
ATOM 711 N N . SER A 1 94 ? -5.596 2.512 6.711 1.00 66.12 94 SER A N 1
ATOM 712 C CA . SER A 1 94 ? -4.614 1.805 5.876 1.00 66.12 94 SER A CA 1
ATOM 713 C C . SER A 1 94 ? -4.565 2.361 4.443 1.00 66.12 94 SER A C 1
ATOM 715 O O . SER A 1 94 ? -5.604 2.759 3.899 1.00 66.12 94 SER A O 1
ATOM 717 N N . PRO A 1 95 ? -3.381 2.443 3.818 1.00 66.75 95 PRO A N 1
ATOM 718 C CA . PRO A 1 95 ? -3.278 2.809 2.413 1.00 66.75 95 PRO A CA 1
ATOM 719 C C . PRO A 1 95 ? -4.013 1.770 1.556 1.00 66.75 95 PRO A C 1
ATOM 721 O O . PRO A 1 95 ? -3.841 0.566 1.740 1.00 66.75 95 PRO A O 1
ATOM 724 N N . CYS A 1 96 ? -4.856 2.223 0.625 1.00 78.00 96 CYS A N 1
ATOM 725 C CA . CYS A 1 96 ? -5.709 1.341 -0.180 1.00 78.00 96 CYS A CA 1
ATOM 726 C C . CYS A 1 96 ? -5.545 1.610 -1.678 1.00 78.00 96 CYS A C 1
ATOM 728 O O . CYS A 1 96 ? -5.239 2.733 -2.089 1.00 78.00 96 CYS A O 1
ATOM 730 N N . PHE A 1 97 ? -5.782 0.573 -2.476 1.00 84.75 97 PHE A N 1
ATOM 731 C CA . PHE A 1 97 ? -6.052 0.682 -3.906 1.00 84.75 97 PHE A CA 1
ATOM 732 C C . PHE A 1 97 ? -7.564 0.715 -4.139 1.00 84.75 97 PHE A C 1
ATOM 734 O O . PHE A 1 97 ? -8.330 0.230 -3.303 1.00 84.75 97 PHE A O 1
ATOM 741 N N . ALA A 1 98 ? -8.003 1.298 -5.252 1.00 86.00 98 ALA A N 1
ATOM 742 C CA . ALA A 1 98 ? -9.409 1.247 -5.636 1.00 86.00 98 ALA A CA 1
ATOM 743 C C . ALA A 1 98 ? -9.800 -0.148 -6.145 1.00 86.00 98 ALA A C 1
ATOM 745 O O . ALA A 1 98 ? -8.953 -0.906 -6.631 1.00 86.00 98 ALA A O 1
ATOM 746 N N . ALA A 1 99 ? -11.098 -0.447 -6.077 1.00 83.31 99 ALA A N 1
ATOM 747 C CA . ALA A 1 99 ? -11.682 -1.609 -6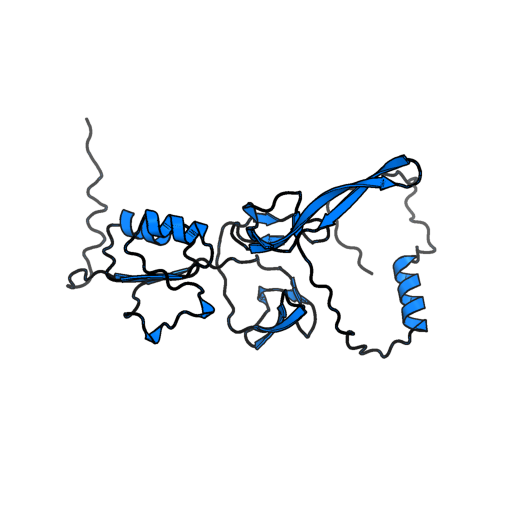.742 1.00 83.31 99 ALA A CA 1
ATOM 748 C C . ALA A 1 99 ? -11.341 -1.615 -8.246 1.00 83.31 99 ALA A C 1
ATOM 750 O O . ALA A 1 99 ? -11.176 -0.556 -8.859 1.00 83.31 99 ALA A O 1
ATOM 751 N N . GLY A 1 100 ? -11.195 -2.806 -8.819 1.00 83.50 100 GLY A N 1
ATOM 752 C CA . GLY A 1 100 ? -10.731 -3.038 -10.185 1.00 83.50 100 GLY A CA 1
ATOM 753 C C . GLY A 1 100 ? -9.207 -3.075 -10.336 1.00 83.50 100 GLY A C 1
ATOM 754 O O . GLY A 1 100 ? -8.709 -3.379 -11.420 1.00 83.50 100 GLY A O 1
ATOM 755 N N . THR A 1 101 ? -8.442 -2.794 -9.274 1.00 85.50 101 THR A N 1
ATOM 756 C CA . THR A 1 101 ? -6.981 -2.957 -9.307 1.00 85.50 101 THR A CA 1
ATOM 757 C C . THR A 1 101 ? -6.641 -4.439 -9.419 1.00 85.50 101 THR A C 1
ATOM 759 O O . THR A 1 101 ? -7.012 -5.230 -8.555 1.00 85.50 101 THR A O 1
ATOM 762 N N . MET A 1 102 ? -5.927 -4.819 -10.478 1.00 87.69 102 MET A N 1
ATOM 763 C CA . MET A 1 102 ? -5.539 -6.208 -10.718 1.00 87.69 102 MET A CA 1
ATOM 764 C C . MET A 1 102 ? -4.370 -6.613 -9.818 1.00 87.69 102 MET A C 1
ATOM 766 O O . MET A 1 102 ? -3.333 -5.949 -9.787 1.00 87.69 102 MET A O 1
ATOM 770 N N . VAL A 1 103 ? -4.524 -7.732 -9.118 1.00 87.69 103 VAL A N 1
ATOM 771 C CA . VAL A 1 103 ? -3.515 -8.340 -8.250 1.00 87.69 103 VAL A CA 1
ATOM 772 C C . VAL A 1 103 ? -3.050 -9.642 -8.885 1.00 87.69 103 VAL A C 1
ATOM 774 O O . VAL A 1 103 ? -3.866 -10.470 -9.283 1.00 87.69 103 VAL A O 1
ATOM 777 N N . LEU A 1 104 ? -1.735 -9.834 -8.978 1.00 87.81 104 LEU A N 1
ATOM 778 C CA . LEU A 1 104 ? -1.165 -11.083 -9.475 1.00 87.81 104 LEU A CA 1
ATOM 779 C C . LEU A 1 104 ? -1.219 -12.154 -8.378 1.00 87.81 104 LEU A C 1
ATOM 781 O O . LEU A 1 104 ? -0.559 -12.030 -7.339 1.00 87.81 104 LEU A O 1
ATOM 785 N N . THR A 1 105 ? -2.032 -13.179 -8.617 1.00 87.88 105 THR A N 1
ATOM 786 C CA . THR A 1 105 ? -2.163 -14.372 -7.776 1.00 87.88 105 THR A CA 1
ATOM 787 C C . THR A 1 105 ? -1.453 -15.565 -8.413 1.00 87.88 105 THR A C 1
ATOM 789 O O . THR A 1 105 ? -1.078 -15.513 -9.582 1.00 87.88 105 THR A O 1
ATOM 792 N N . ASP A 1 106 ? -1.294 -16.649 -7.661 1.00 85.50 106 ASP A N 1
ATOM 793 C CA . ASP A 1 106 ? -0.800 -17.941 -8.164 1.00 85.50 106 ASP A CA 1
ATOM 794 C C . ASP A 1 106 ? -1.649 -18.534 -9.305 1.00 85.50 106 ASP A C 1
ATOM 796 O O . ASP A 1 106 ? -1.158 -19.343 -10.084 1.00 85.50 106 ASP A O 1
ATOM 800 N N . ASN A 1 107 ? -2.906 -18.106 -9.432 1.00 82.56 107 ASN A N 1
ATOM 801 C CA . ASN A 1 107 ? -3.833 -18.512 -10.489 1.00 82.56 107 ASN A CA 1
ATOM 802 C C . ASN A 1 107 ? -4.028 -17.419 -11.564 1.00 82.56 107 ASN A C 1
ATOM 804 O O . ASN A 1 107 ? -5.016 -17.435 -12.297 1.00 82.56 107 ASN A O 1
ATOM 808 N N . GLY A 1 108 ? -3.115 -16.444 -11.642 1.00 84.94 108 GLY A N 1
ATOM 809 C CA . GLY A 1 108 ? -3.168 -15.325 -12.586 1.00 84.94 108 GLY A CA 1
ATOM 810 C C . GLY A 1 108 ? -3.721 -14.031 -11.983 1.00 84.94 108 GLY A C 1
ATOM 811 O O . GLY A 1 108 ? -3.783 -13.857 -10.763 1.00 84.94 108 GLY A O 1
ATOM 812 N N . TYR A 1 109 ? -4.089 -13.076 -12.838 1.00 87.38 109 TYR A N 1
ATOM 813 C CA . TYR A 1 109 ? -4.595 -11.777 -12.389 1.00 87.38 109 TYR A CA 1
ATOM 814 C C . TYR A 1 109 ? -6.023 -11.878 -11.860 1.00 87.38 109 TYR A C 1
ATOM 816 O O . TYR A 1 109 ? -6.915 -12.391 -12.532 1.00 87.38 109 TYR A O 1
ATOM 824 N N . LYS A 1 110 ? -6.240 -11.321 -10.669 1.00 89.44 110 LYS A N 1
ATOM 825 C CA . LYS A 1 110 ? -7.541 -11.251 -10.008 1.00 89.44 110 LYS A CA 1
ATOM 826 C C . LYS A 1 110 ? -7.819 -9.815 -9.543 1.00 89.44 110 LYS A C 1
ATOM 828 O O . LYS A 1 110 ? -6.908 -9.196 -8.987 1.00 89.44 110 LYS A O 1
ATOM 833 N N . PRO A 1 111 ? -9.031 -9.266 -9.734 1.00 90.31 111 PRO A N 1
ATOM 834 C CA . PRO A 1 111 ? -9.404 -7.977 -9.155 1.00 90.31 111 PRO A CA 1
ATOM 835 C C . PRO A 1 111 ? -9.256 -7.985 -7.628 1.00 90.31 111 PRO A C 1
ATOM 837 O O . PRO A 1 111 ? -9.578 -8.979 -6.977 1.00 90.31 111 PRO A O 1
ATOM 840 N N . ILE A 1 112 ? -8.780 -6.885 -7.040 1.00 89.19 112 ILE A N 1
ATOM 841 C CA . ILE A 1 112 ? -8.501 -6.787 -5.597 1.00 89.19 112 ILE A CA 1
ATOM 842 C C . ILE A 1 112 ? -9.735 -7.064 -4.723 1.00 89.19 112 ILE A C 1
ATOM 844 O O . ILE A 1 112 ? -9.606 -7.604 -3.628 1.00 89.19 112 ILE A O 1
ATOM 848 N N . GLU A 1 113 ? -10.931 -6.745 -5.213 1.00 85.88 113 GLU A N 1
ATOM 849 C CA . GLU A 1 113 ? -12.217 -7.021 -4.569 1.00 85.88 113 GLU A CA 1
ATOM 850 C C . GLU A 1 113 ? -12.582 -8.512 -4.532 1.00 85.88 113 GLU A C 1
ATOM 852 O O . GLU A 1 113 ? -13.354 -8.937 -3.673 1.00 85.88 113 GLU A O 1
ATOM 857 N N . GLU A 1 114 ? -12.018 -9.316 -5.433 1.00 90.12 114 GLU A N 1
ATOM 858 C CA . GLU A 1 114 ? -12.245 -10.761 -5.503 1.00 90.12 114 GLU A CA 1
ATOM 859 C C . GLU A 1 114 ? -11.188 -11.565 -4.736 1.00 90.12 114 GLU A C 1
ATOM 861 O O . GLU A 1 114 ? -11.368 -12.767 -4.516 1.00 90.12 114 GLU A O 1
ATOM 866 N N . VAL A 1 115 ? -10.090 -10.925 -4.320 1.00 90.19 115 VAL A N 1
ATOM 867 C CA . VAL A 1 115 ? -9.031 -11.555 -3.523 1.00 90.19 115 VAL A CA 1
ATOM 868 C C . VAL A 1 115 ? -9.581 -11.945 -2.153 1.00 90.19 115 VAL A C 1
ATOM 870 O O . VAL A 1 115 ? -10.174 -11.132 -1.442 1.00 90.19 115 VAL A O 1
ATOM 873 N N . LYS A 1 116 ? -9.358 -13.200 -1.755 1.00 89.75 116 LYS A N 1
ATOM 874 C CA . LYS A 1 116 ? -9.848 -13.757 -0.488 1.00 89.75 116 LYS A CA 1
ATOM 875 C C . LYS A 1 116 ? -8.708 -14.079 0.464 1.00 89.75 116 LYS A C 1
ATOM 877 O O . LYS A 1 116 ? -7.568 -14.310 0.065 1.00 89.75 116 LYS A O 1
ATOM 882 N N . VAL A 1 117 ? -9.038 -14.134 1.755 1.00 91.06 117 VAL A N 1
ATOM 883 C CA . VAL A 1 117 ? -8.123 -14.668 2.769 1.00 91.06 117 VAL A CA 1
ATOM 884 C C . VAL A 1 117 ? -7.756 -16.094 2.377 1.00 91.06 117 VAL A C 1
ATOM 886 O O . VAL A 1 117 ? -8.622 -16.952 2.228 1.00 91.06 117 VAL A O 1
ATOM 889 N N . GLY A 1 118 ? -6.462 -16.331 2.219 1.00 88.56 118 GLY A N 1
ATOM 890 C CA . GLY A 1 118 ? -5.923 -17.602 1.773 1.00 88.56 118 GLY A CA 1
ATOM 891 C C . GLY A 1 118 ? -5.351 -17.620 0.365 1.00 88.56 118 GLY A C 1
ATOM 892 O O . GLY A 1 118 ? -4.522 -18.489 0.111 1.00 88.56 118 GLY A O 1
ATOM 893 N N . ASP A 1 119 ? -5.698 -16.650 -0.480 1.00 90.12 119 ASP A N 1
ATOM 894 C CA . ASP A 1 119 ? -5.098 -16.514 -1.807 1.00 90.12 119 ASP A CA 1
ATOM 895 C C . ASP A 1 119 ? -3.594 -16.225 -1.692 1.00 90.12 119 ASP A C 1
ATOM 897 O O . ASP A 1 119 ? -3.140 -15.551 -0.758 1.00 90.12 119 ASP A O 1
ATOM 901 N N . MET A 1 120 ? -2.812 -16.726 -2.644 1.00 90.50 120 MET A N 1
ATOM 902 C CA . MET A 1 120 ? -1.379 -16.468 -2.731 1.00 90.50 120 MET A CA 1
ATOM 903 C C . MET A 1 120 ? -1.141 -15.301 -3.686 1.00 90.50 120 MET A C 1
ATOM 905 O O . MET A 1 120 ? -1.483 -15.385 -4.858 1.00 90.50 120 MET A O 1
ATOM 909 N N . VAL A 1 121 ? -0.546 -14.213 -3.194 1.00 90.38 121 VAL A N 1
ATOM 910 C CA . VAL A 1 121 ? -0.294 -12.990 -3.975 1.00 90.38 121 VAL A CA 1
ATOM 911 C C . VAL A 1 121 ? 1.195 -12.705 -4.101 1.00 90.38 121 VAL A C 1
ATOM 913 O O . VAL A 1 121 ? 1.964 -12.928 -3.156 1.00 90.38 121 VAL A O 1
ATOM 916 N N . LEU A 1 122 ? 1.610 -12.196 -5.260 1.00 86.94 122 LEU A N 1
ATOM 917 C CA . LEU A 1 122 ? 3.005 -11.851 -5.508 1.00 86.94 122 LEU A CA 1
ATOM 918 C C . LEU A 1 122 ? 3.407 -10.595 -4.720 1.00 86.94 122 LEU A C 1
ATOM 920 O O . LEU A 1 122 ? 2.782 -9.541 -4.808 1.00 86.94 122 LEU A O 1
ATOM 924 N N . THR A 1 123 ? 4.494 -10.692 -3.957 1.00 85.25 123 THR A N 1
ATOM 925 C CA . THR A 1 123 ? 5.042 -9.574 -3.170 1.00 85.25 123 THR A CA 1
ATOM 926 C C . THR A 1 123 ? 6.186 -8.864 -3.894 1.00 85.25 123 THR A C 1
ATOM 928 O O . THR A 1 123 ? 6.833 -9.451 -4.754 1.00 85.25 123 THR A O 1
ATOM 931 N N . HIS A 1 124 ? 6.523 -7.631 -3.496 1.00 80.25 124 HIS A N 1
ATOM 932 C CA . HIS A 1 124 ? 7.655 -6.843 -4.034 1.00 80.25 124 HIS A CA 1
ATOM 933 C C . HIS A 1 124 ? 9.037 -7.534 -3.968 1.00 80.25 124 HIS A C 1
ATOM 935 O O . HIS A 1 124 ? 9.988 -7.074 -4.588 1.00 80.25 124 HIS A O 1
ATOM 941 N N . LYS A 1 125 ? 9.178 -8.628 -3.204 1.00 80.56 125 LYS A N 1
ATOM 942 C CA . LYS A 1 125 ? 10.401 -9.452 -3.130 1.00 80.56 125 LYS A CA 1
ATOM 943 C C . LYS A 1 125 ? 10.340 -10.681 -4.047 1.00 80.56 125 LYS A C 1
ATOM 945 O O . LYS A 1 125 ? 10.985 -11.679 -3.742 1.00 80.56 125 LYS A O 1
ATOM 950 N N . ASN A 1 126 ? 9.515 -10.618 -5.092 1.00 81.69 126 ASN A N 1
ATOM 951 C CA . ASN A 1 126 ? 9.281 -11.665 -6.088 1.00 81.69 126 ASN A CA 1
ATOM 952 C C . ASN A 1 126 ? 9.005 -13.051 -5.487 1.00 81.69 126 ASN A C 1
ATOM 954 O O . ASN A 1 126 ? 9.677 -14.032 -5.779 1.00 81.69 126 ASN A O 1
ATOM 958 N N . ARG A 1 127 ? 8.054 -13.109 -4.555 1.00 85.38 127 ARG A N 1
ATOM 959 C CA . ARG A 1 127 ? 7.613 -14.361 -3.927 1.00 85.38 127 ARG A CA 1
ATOM 960 C C . ARG A 1 127 ? 6.143 -14.290 -3.575 1.00 85.38 127 ARG A C 1
ATOM 962 O O . ARG A 1 127 ? 5.673 -13.221 -3.162 1.00 85.38 127 ARG A O 1
ATOM 969 N N . TYR A 1 128 ? 5.462 -15.423 -3.646 1.00 87.12 128 TYR A N 1
ATOM 970 C CA . TYR A 1 128 ? 4.065 -15.531 -3.256 1.00 87.12 128 TYR A CA 1
ATOM 971 C C . TYR A 1 128 ? 3.903 -15.610 -1.734 1.00 87.12 128 TYR A C 1
ATOM 973 O O . TYR A 1 128 ? 4.665 -16.279 -1.027 1.00 87.12 128 TYR A O 1
ATOM 981 N N . ARG A 1 129 ? 2.912 -14.892 -1.201 1.00 87.75 129 ARG A N 1
ATOM 982 C CA . ARG A 1 129 ? 2.532 -14.927 0.217 1.00 87.75 129 ARG A CA 1
ATOM 983 C C . ARG A 1 129 ? 1.019 -14.999 0.358 1.00 87.75 129 ARG A C 1
ATOM 985 O O . ARG A 1 129 ? 0.290 -14.411 -0.431 1.00 87.75 129 ARG A O 1
ATOM 992 N N . LYS A 1 130 ? 0.578 -15.696 1.404 1.00 90.12 130 LYS A N 1
ATOM 993 C CA . LYS A 1 130 ? -0.836 -15.878 1.726 1.00 90.12 130 LYS A CA 1
ATOM 994 C C . LYS A 1 130 ? -1.454 -14.567 2.207 1.00 90.12 130 LYS A C 1
ATOM 996 O O . LYS A 1 130 ? -0.911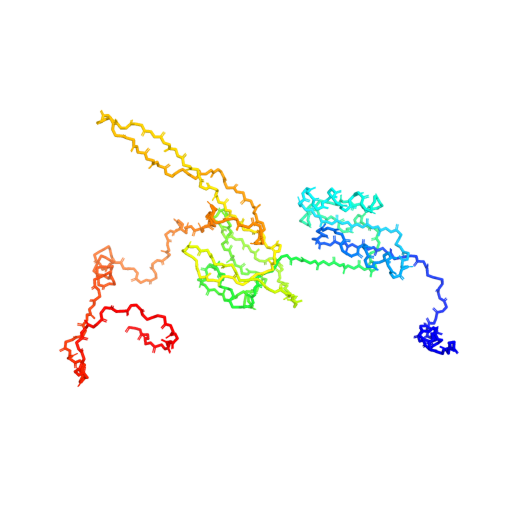 -13.922 3.107 1.00 90.12 130 LYS A O 1
ATOM 1001 N N . VAL A 1 131 ? -2.611 -14.210 1.662 1.00 88.75 131 VAL A N 1
ATOM 1002 C CA . VAL A 1 131 ? -3.434 -13.103 2.154 1.00 88.75 131 VAL A CA 1
ATOM 1003 C C . VAL A 1 131 ? -4.011 -13.490 3.511 1.00 88.75 131 VAL A C 1
ATOM 1005 O O . VAL A 1 131 ? -4.741 -14.473 3.628 1.00 88.75 131 VAL A O 1
ATOM 1008 N N . LEU A 1 132 ? -3.672 -12.721 4.545 1.00 85.12 132 LEU A N 1
ATOM 1009 C CA . LEU A 1 132 ? -4.119 -12.973 5.920 1.00 85.12 132 LEU A CA 1
ATOM 1010 C C . LEU A 1 132 ? -5.444 -12.280 6.243 1.00 85.12 132 LEU A C 1
ATOM 1012 O O . LEU A 1 132 ? -6.234 -12.785 7.035 1.00 85.12 132 LEU A O 1
ATOM 1016 N N . LYS A 1 133 ? -5.674 -11.110 5.644 1.00 79.12 133 LYS A N 1
ATOM 1017 C CA . LYS A 1 133 ? -6.842 -10.272 5.898 1.00 79.12 133 LYS A CA 1
ATOM 1018 C C . LYS A 1 133 ? -7.144 -9.428 4.668 1.00 79.12 133 LYS A C 1
ATOM 1020 O O . LYS A 1 133 ? -6.225 -8.941 4.014 1.00 79.12 133 LYS A O 1
ATOM 1025 N N . THR A 1 134 ? -8.425 -9.236 4.396 1.00 83.81 134 THR A N 1
ATOM 1026 C CA . THR A 1 134 ? -8.933 -8.296 3.396 1.00 83.81 134 THR A CA 1
ATOM 1027 C C . THR A 1 134 ? -9.653 -7.151 4.107 1.00 83.81 134 THR A C 1
ATOM 1029 O O . THR A 1 134 ? -10.106 -7.288 5.247 1.00 83.81 134 THR A O 1
ATOM 1032 N N . GLY A 1 135 ? -9.705 -5.986 3.472 1.00 80.31 135 GLY A N 1
ATOM 1033 C CA . GLY A 1 135 ? -10.335 -4.796 4.031 1.00 80.31 135 GLY A CA 1
ATOM 1034 C C . GLY A 1 135 ? -10.687 -3.808 2.931 1.00 80.31 135 GLY A C 1
ATOM 1035 O O . GLY A 1 135 ? -10.153 -3.886 1.828 1.00 80.31 135 GLY A O 1
ATOM 1036 N N . GLY A 1 136 ? -11.587 -2.881 3.240 1.00 76.88 136 GLY A N 1
ATOM 1037 C CA . GLY A 1 136 ? -12.015 -1.843 2.313 1.00 76.88 136 GLY A CA 1
ATOM 1038 C C . GLY A 1 136 ? -12.505 -0.618 3.068 1.00 76.88 136 GLY A C 1
ATOM 1039 O O . GLY A 1 136 ? -12.999 -0.726 4.189 1.00 76.88 136 GLY A O 1
ATOM 1040 N N . LYS A 1 137 ? -12.345 0.553 2.454 1.00 77.56 137 LYS A N 1
ATOM 1041 C CA . LYS A 1 137 ? -12.864 1.824 2.963 1.00 77.56 137 LYS A CA 1
ATOM 1042 C C . LYS A 1 137 ? -13.241 2.728 1.798 1.00 77.56 137 LYS A C 1
ATOM 1044 O O . LYS A 1 137 ? -12.630 2.653 0.733 1.00 77.56 137 LYS A O 1
ATOM 1049 N N . ILE A 1 138 ? -14.203 3.614 2.022 1.00 78.75 138 ILE A N 1
ATOM 1050 C CA . ILE A 1 138 ? -14.497 4.709 1.097 1.00 78.75 138 ILE A CA 1
ATOM 1051 C C . ILE A 1 138 ? -13.583 5.871 1.482 1.00 78.75 138 ILE A C 1
ATOM 1053 O O . ILE A 1 138 ? -13.606 6.333 2.620 1.00 78.75 138 ILE A O 1
ATOM 1057 N N . ALA A 1 139 ? -12.743 6.313 0.553 1.00 79.88 139 ALA A N 1
ATOM 1058 C CA . ALA A 1 139 ? -11.802 7.404 0.767 1.00 79.88 139 ALA A CA 1
ATOM 1059 C C . ALA A 1 139 ? -11.620 8.207 -0.521 1.00 79.88 139 ALA A C 1
ATOM 1061 O O . ALA A 1 139 ? -11.921 7.726 -1.614 1.00 79.88 139 ALA A O 1
ATOM 1062 N N . LYS A 1 140 ? -11.095 9.426 -0.388 1.00 79.38 140 LYS A N 1
ATOM 1063 C CA . LYS A 1 140 ? -10.683 10.225 -1.540 1.00 79.38 140 LYS A CA 1
ATOM 1064 C C . LYS A 1 140 ? -9.546 9.507 -2.271 1.00 79.38 140 LYS A C 1
ATOM 1066 O O . LYS A 1 140 ? -8.575 9.072 -1.648 1.00 79.38 140 LYS A O 1
ATOM 1071 N N . THR A 1 141 ? -9.690 9.373 -3.581 1.00 84.56 141 THR A N 1
ATOM 1072 C CA . THR A 1 141 ? -8.741 8.666 -4.436 1.00 84.56 141 THR A CA 1
ATOM 1073 C C . THR A 1 141 ? -7.927 9.632 -5.286 1.00 84.56 141 THR A C 1
ATOM 1075 O O . THR A 1 141 ? -8.352 10.744 -5.603 1.00 84.56 141 THR A O 1
ATOM 1078 N N . TYR A 1 142 ? -6.737 9.178 -5.655 1.00 82.44 142 TYR A N 1
ATOM 1079 C CA . TYR A 1 142 ? -5.791 9.832 -6.539 1.00 82.44 142 TYR A CA 1
ATOM 1080 C C . TYR A 1 142 ? -5.454 8.880 -7.692 1.00 82.44 142 TYR A C 1
ATOM 1082 O O . TYR A 1 142 ? -5.382 7.664 -7.500 1.00 82.44 142 TYR A O 1
ATOM 1090 N N . VAL A 1 143 ? -5.254 9.425 -8.894 1.00 85.88 143 VAL A N 1
ATOM 1091 C CA . VAL A 1 143 ? -4.865 8.646 -10.077 1.00 85.88 143 VAL A CA 1
ATOM 1092 C C . VAL A 1 143 ? -3.367 8.800 -10.296 1.00 85.88 143 VAL A C 1
ATOM 1094 O O . VAL A 1 143 ? -2.896 9.869 -10.681 1.00 85.88 143 VAL A O 1
ATOM 1097 N N . LEU A 1 144 ? -2.617 7.721 -10.082 1.00 83.94 144 LEU A N 1
ATOM 1098 C CA . LEU A 1 144 ? -1.191 7.674 -10.370 1.00 83.94 144 LEU A CA 1
ATOM 1099 C C . LEU A 1 144 ? -0.961 7.235 -11.821 1.00 83.94 144 LEU A C 1
ATOM 1101 O O . LEU A 1 144 ? -1.266 6.103 -12.198 1.00 83.94 144 LEU A O 1
ATOM 1105 N N . ASN A 1 145 ? -0.361 8.123 -12.614 1.00 83.50 145 ASN A N 1
ATOM 1106 C CA . ASN A 1 145 ? 0.058 7.844 -13.987 1.00 83.50 145 ASN A CA 1
ATOM 1107 C C . ASN A 1 145 ? 1.569 7.588 -14.036 1.00 83.50 145 ASN A C 1
ATOM 1109 O O . ASN A 1 145 ? 2.365 8.520 -14.163 1.00 83.50 145 ASN A O 1
ATOM 1113 N N . ALA A 1 146 ? 1.971 6.321 -13.939 1.00 81.44 146 ALA A N 1
ATOM 1114 C CA . ALA A 1 146 ? 3.368 5.909 -14.050 1.00 81.44 146 ALA A CA 1
ATOM 1115 C C . ALA A 1 146 ? 3.670 5.334 -15.444 1.00 81.44 146 ALA A C 1
ATOM 1117 O O . ALA A 1 146 ? 2.894 4.562 -16.001 1.00 81.44 146 ALA A O 1
ATOM 1118 N N . THR A 1 147 ? 4.823 5.688 -16.022 1.00 77.12 147 THR A N 1
ATOM 1119 C CA . THR A 1 147 ? 5.254 5.129 -17.314 1.00 77.12 147 THR A CA 1
ATOM 1120 C C . THR A 1 147 ? 5.403 3.608 -17.223 1.00 77.12 147 THR A C 1
ATOM 1122 O O . THR A 1 147 ? 6.152 3.131 -16.374 1.00 77.12 147 THR A O 1
ATOM 1125 N N . GLY A 1 148 ? 4.755 2.872 -18.130 1.00 73.69 148 GLY A N 1
ATOM 1126 C CA . GLY A 1 148 ? 4.800 1.404 -18.168 1.00 73.69 148 GLY A CA 1
ATOM 1127 C C . GLY A 1 148 ? 3.763 0.714 -17.279 1.00 73.69 148 GLY A C 1
ATOM 1128 O O . GLY A 1 148 ? 3.732 -0.509 -17.239 1.00 73.69 148 GLY A O 1
ATOM 1129 N N . PHE A 1 149 ? 2.901 1.479 -16.607 1.00 76.44 149 PHE A N 1
ATOM 1130 C CA . PHE A 1 149 ? 1.797 0.961 -15.807 1.00 76.44 149 PHE A CA 1
ATOM 1131 C C . PHE A 1 149 ? 0.465 1.471 -16.344 1.00 76.44 149 PHE A C 1
ATOM 1133 O O . PHE A 1 149 ? 0.376 2.558 -16.919 1.00 76.44 149 PHE A O 1
ATOM 1140 N N . VAL A 1 150 ? -0.585 0.689 -16.111 1.00 80.00 150 VAL A N 1
ATOM 1141 C CA . VAL A 1 150 ? -1.958 1.176 -16.244 1.00 80.00 150 VAL A CA 1
ATOM 1142 C C . VAL A 1 150 ? -2.192 2.227 -15.148 1.00 80.00 150 VAL A C 1
ATOM 1144 O O . VAL A 1 150 ? -1.715 2.030 -14.022 1.00 80.00 150 VAL A O 1
ATOM 1147 N N . PRO A 1 151 ? -2.895 3.339 -15.442 1.00 83.56 151 PRO A N 1
ATOM 1148 C CA . PRO A 1 151 ? -3.266 4.324 -14.433 1.00 83.56 151 PRO A CA 1
ATOM 1149 C C . PRO A 1 151 ? -3.854 3.644 -13.196 1.00 83.56 151 PRO A C 1
ATOM 1151 O O . PRO A 1 151 ? -4.863 2.946 -13.278 1.00 83.56 151 PRO A O 1
ATOM 1154 N N . THR A 1 152 ? -3.184 3.807 -12.057 1.00 83.81 152 THR A N 1
ATOM 1155 C CA . THR A 1 152 ? -3.534 3.105 -10.820 1.00 83.81 152 THR A CA 1
ATOM 1156 C C . THR A 1 152 ? -4.226 4.071 -9.876 1.00 83.81 152 THR A C 1
ATOM 1158 O O . THR A 1 152 ? -3.695 5.137 -9.562 1.00 83.81 152 THR A O 1
ATOM 1161 N N . ILE A 1 153 ? -5.418 3.703 -9.414 1.00 88.75 153 ILE A N 1
ATOM 1162 C CA . ILE A 1 153 ? -6.216 4.530 -8.511 1.00 88.75 153 ILE A CA 1
ATOM 1163 C C . ILE A 1 153 ? -5.923 4.090 -7.075 1.00 88.75 153 ILE A C 1
ATOM 1165 O O . ILE A 1 153 ? -6.132 2.933 -6.712 1.00 88.75 153 ILE A O 1
ATOM 1169 N N . CYS A 1 154 ? -5.428 5.004 -6.247 1.00 86.69 154 CYS A N 1
ATOM 1170 C CA . CYS A 1 154 ? -5.014 4.712 -4.875 1.00 86.69 154 CYS A CA 1
ATOM 1171 C C . CYS A 1 154 ? -5.236 5.911 -3.946 1.00 86.69 154 CYS A C 1
ATOM 1173 O O . CYS A 1 154 ? -5.544 7.015 -4.390 1.00 86.69 154 CYS A O 1
ATOM 1175 N N . THR A 1 155 ? -5.118 5.700 -2.638 1.00 85.62 155 THR A N 1
ATOM 1176 C CA . THR A 1 155 ? -5.096 6.798 -1.659 1.00 85.62 155 THR A CA 1
ATOM 1177 C C . THR A 1 155 ? -3.787 7.587 -1.748 1.00 85.62 155 THR A C 1
ATOM 1179 O O . THR A 1 155 ? -2.746 7.001 -2.023 1.00 85.62 155 THR A O 1
ATOM 1182 N N . GLU A 1 156 ? -3.806 8.884 -1.431 1.00 81.88 156 GLU A N 1
ATOM 1183 C CA . GLU A 1 156 ? -2.627 9.773 -1.512 1.00 81.88 156 GLU A CA 1
ATOM 1184 C C . GLU A 1 156 ? -1.401 9.240 -0.746 1.00 81.88 156 GLU A C 1
ATOM 1186 O O . GLU A 1 156 ? -0.276 9.302 -1.240 1.00 81.88 156 GLU A O 1
ATOM 1191 N N . ASN A 1 157 ? -1.628 8.630 0.419 1.00 79.38 157 ASN A N 1
ATOM 1192 C CA . ASN A 1 157 ? -0.574 8.073 1.270 1.00 79.38 157 ASN A CA 1
ATOM 1193 C C . ASN A 1 157 ? -0.186 6.629 0.903 1.00 79.38 157 ASN A C 1
ATOM 1195 O O . ASN A 1 157 ? 0.447 5.956 1.707 1.00 79.38 157 ASN A O 1
ATOM 1199 N N . HIS A 1 158 ? -0.598 6.103 -0.259 1.00 80.56 158 HIS A N 1
ATOM 1200 C CA . HIS A 1 158 ? -0.230 4.739 -0.644 1.00 80.56 158 HIS A CA 1
ATOM 1201 C C . HIS A 1 158 ? 1.255 4.678 -1.035 1.00 80.56 158 HIS A C 1
ATOM 1203 O O . HIS A 1 158 ? 1.636 5.346 -1.998 1.00 80.56 158 HIS A O 1
ATOM 1209 N N . PRO A 1 159 ? 2.102 3.902 -0.333 1.00 84.00 159 PRO A N 1
ATOM 1210 C CA . PRO A 1 159 ? 3.524 3.847 -0.635 1.00 84.00 159 PRO A CA 1
ATOM 1211 C C . PRO A 1 159 ? 3.787 2.956 -1.856 1.00 84.00 159 PRO A C 1
ATOM 1213 O O . PRO A 1 159 ? 3.370 1.801 -1.907 1.00 84.00 159 PRO A O 1
ATOM 1216 N N . PHE A 1 160 ? 4.526 3.476 -2.830 1.00 85.12 160 PHE A N 1
ATOM 1217 C CA . PHE A 1 160 ? 5.029 2.731 -3.980 1.00 85.12 160 PHE A CA 1
ATOM 1218 C C . PHE A 1 160 ? 6.524 2.486 -3.840 1.00 85.12 160 PHE A C 1
ATOM 1220 O O . PHE A 1 160 ? 7.279 3.361 -3.418 1.00 85.12 160 PHE A O 1
ATOM 1227 N N . TYR A 1 161 ? 6.954 1.299 -4.253 1.00 86.50 161 TYR A N 1
ATOM 1228 C CA . TYR A 1 161 ? 8.365 0.959 -4.346 1.00 86.50 161 TYR A CA 1
ATOM 1229 C C . TYR A 1 161 ? 8.942 1.567 -5.627 1.00 86.50 161 TYR A C 1
ATOM 1231 O O . TYR A 1 161 ? 8.545 1.185 -6.731 1.00 86.50 161 TYR A O 1
ATOM 1239 N N . ALA A 1 162 ? 9.837 2.546 -5.509 1.00 86.62 162 ALA A N 1
ATOM 1240 C CA . ALA A 1 162 ? 10.317 3.335 -6.639 1.00 86.62 162 ALA A CA 1
ATOM 1241 C C . ALA A 1 162 ? 11.829 3.590 -6.578 1.00 86.62 162 ALA A C 1
ATOM 1243 O O . ALA A 1 162 ? 12.440 3.577 -5.515 1.00 86.62 162 ALA A O 1
ATOM 1244 N N . ARG A 1 163 ? 12.435 3.833 -7.746 1.00 88.00 163 ARG A N 1
ATOM 1245 C CA . ARG A 1 163 ? 13.857 4.179 -7.895 1.00 88.00 163 ARG A CA 1
ATOM 1246 C C . ARG A 1 163 ? 14.007 5.549 -8.529 1.00 88.00 163 ARG A C 1
ATOM 1248 O O . ARG A 1 163 ? 13.328 5.852 -9.516 1.00 88.00 163 ARG A O 1
ATOM 1255 N N . LYS A 1 164 ? 14.922 6.356 -7.998 1.00 87.00 164 LYS A N 1
ATOM 1256 C CA . LYS A 1 164 ? 15.262 7.659 -8.566 1.00 87.00 164 LYS A CA 1
ATOM 1257 C C . LYS A 1 164 ? 16.191 7.503 -9.765 1.00 87.00 164 LYS A C 1
ATOM 1259 O O . LYS A 1 164 ? 17.126 6.701 -9.741 1.00 87.00 164 LYS A O 1
ATOM 1264 N N . LYS A 1 165 ? 15.959 8.289 -10.816 1.00 87.06 165 LYS A N 1
ATOM 1265 C CA . LYS A 1 165 ? 16.891 8.402 -11.941 1.00 87.06 165 LYS A CA 1
ATOM 1266 C C . LYS A 1 165 ? 18.024 9.367 -11.612 1.00 87.06 165 LYS A C 1
ATOM 1268 O O . LYS A 1 165 ? 17.788 10.558 -11.440 1.00 87.06 165 LYS A O 1
ATOM 1273 N N . ALA A 1 166 ? 19.255 8.883 -11.679 1.00 83.69 166 ALA A N 1
ATOM 1274 C CA . ALA A 1 166 ? 20.455 9.704 -11.664 1.00 83.69 166 ALA A CA 1
ATOM 1275 C C . ALA A 1 166 ? 21.047 9.804 -13.077 1.00 83.69 166 ALA A C 1
ATOM 1277 O O . ALA A 1 166 ? 21.103 8.826 -13.823 1.00 83.69 166 ALA A O 1
ATOM 1278 N N . LYS A 1 167 ? 21.509 10.992 -13.474 1.00 84.88 167 LYS A N 1
ATOM 1279 C CA . LYS A 1 167 ? 22.233 11.183 -14.740 1.00 84.88 167 LYS A CA 1
ATOM 1280 C C . LYS A 1 167 ? 23.728 11.162 -14.468 1.00 84.88 167 LYS A C 1
ATOM 1282 O O . LYS A 1 167 ? 24.233 12.031 -13.766 1.00 84.88 167 LYS A O 1
ATOM 1287 N N . GLN A 1 168 ? 24.439 10.217 -15.074 1.00 85.69 168 GLN A N 1
ATOM 1288 C CA . GLN A 1 168 ? 25.894 10.204 -15.061 1.00 85.69 168 GLN A CA 1
ATOM 1289 C C . GLN A 1 168 ? 26.427 10.634 -16.422 1.00 85.69 168 GLN A C 1
ATOM 1291 O O . GLN A 1 168 ? 26.203 9.972 -17.438 1.00 85.69 168 GLN A O 1
ATOM 1296 N N . TYR A 1 169 ? 27.148 11.749 -16.432 1.00 88.19 169 TYR A N 1
ATOM 1297 C CA . TYR A 1 169 ? 27.843 12.239 -17.614 1.00 88.19 169 TYR A CA 1
ATOM 1298 C C . TYR A 1 169 ? 29.238 11.623 -17.681 1.00 88.19 169 TYR A C 1
ATOM 1300 O O . TYR A 1 169 ? 29.938 11.553 -16.674 1.00 88.19 169 TYR A O 1
ATOM 1308 N N . TYR A 1 170 ? 29.636 11.177 -18.866 1.00 85.88 170 TYR A N 1
ATOM 1309 C CA . TYR A 1 170 ? 30.966 10.636 -19.121 1.00 85.88 170 TYR A CA 1
ATOM 1310 C C . TYR A 1 170 ? 31.459 11.085 -20.496 1.00 85.88 170 TYR A C 1
ATOM 1312 O O . TYR A 1 170 ? 30.671 11.454 -21.369 1.00 85.88 170 TYR A O 1
ATOM 1320 N N . VAL A 1 171 ? 32.773 11.082 -20.689 1.00 87.19 171 VAL A N 1
ATOM 1321 C CA . VAL A 1 171 ? 33.392 11.362 -21.987 1.00 87.19 171 VAL A CA 1
ATOM 1322 C C . VAL A 1 171 ? 33.770 10.019 -22.594 1.00 87.19 171 VAL A C 1
ATOM 1324 O O . VAL A 1 171 ? 34.480 9.242 -21.962 1.00 87.19 171 VAL A O 1
ATOM 1327 N N . ALA A 1 172 ? 33.231 9.708 -23.770 1.00 83.25 172 ALA A N 1
ATOM 1328 C CA . ALA A 1 172 ? 33.606 8.499 -24.496 1.00 83.25 172 ALA A CA 1
ATOM 1329 C C . ALA A 1 172 ? 35.011 8.652 -25.097 1.00 83.25 172 ALA A C 1
ATOM 1331 O O . ALA A 1 172 ? 35.495 9.768 -25.274 1.00 83.25 172 ALA A O 1
ATOM 1332 N N . GLU A 1 173 ? 35.646 7.538 -25.464 1.00 82.81 173 GLU A N 1
ATOM 1333 C CA . GLU A 1 173 ? 37.004 7.514 -26.037 1.00 82.81 173 GLU A CA 1
ATOM 1334 C C . GLU A 1 173 ? 37.157 8.400 -27.285 1.00 82.81 173 GLU A C 1
ATOM 1336 O O . GLU A 1 173 ? 38.221 8.949 -27.544 1.00 82.81 173 GLU A O 1
ATOM 1341 N N . ASN A 1 174 ? 36.065 8.625 -28.019 1.00 85.50 174 ASN A N 1
ATOM 1342 C CA . ASN A 1 174 ? 36.007 9.531 -29.169 1.00 85.50 174 ASN A CA 1
ATOM 1343 C C . ASN A 1 174 ? 35.911 11.030 -28.799 1.00 85.50 174 ASN A C 1
ATOM 1345 O O . ASN A 1 174 ? 35.580 11.852 -29.654 1.00 85.50 174 ASN A O 1
ATOM 1349 N N . GLY A 1 175 ? 36.115 11.392 -27.529 1.00 85.44 175 GLY A N 1
ATOM 1350 C CA . GLY A 1 175 ? 36.034 12.761 -27.015 1.00 85.44 175 GLY A CA 1
ATOM 1351 C C . GLY A 1 175 ? 34.611 13.321 -26.890 1.00 85.44 175 GLY A C 1
ATOM 1352 O O . GLY A 1 175 ? 34.436 14.453 -26.434 1.00 85.44 175 GLY A O 1
ATOM 1353 N N . LYS A 1 176 ? 33.569 12.562 -27.265 1.00 83.62 176 LYS A N 1
ATOM 1354 C CA . LYS A 1 176 ? 32.177 13.022 -27.173 1.00 83.62 176 LYS A CA 1
ATOM 1355 C C . LYS A 1 176 ? 31.649 12.880 -25.749 1.00 83.62 176 LYS A C 1
ATOM 1357 O O . LYS A 1 176 ? 31.801 11.840 -25.104 1.00 83.62 176 LYS A O 1
ATOM 1362 N N . ARG A 1 177 ? 30.964 13.923 -25.276 1.00 84.75 177 ARG A N 1
ATOM 1363 C CA . ARG A 1 177 ? 30.210 13.892 -24.018 1.00 84.75 177 ARG A CA 1
ATOM 1364 C C . ARG A 1 177 ? 28.950 13.056 -24.206 1.00 84.75 177 ARG A C 1
ATOM 1366 O O . ARG A 1 177 ? 28.144 13.346 -25.083 1.00 84.75 177 ARG A O 1
ATOM 1373 N N . ASN A 1 178 ? 28.779 12.056 -23.356 1.00 87.44 178 ASN A N 1
ATOM 1374 C CA . ASN A 1 178 ? 27.612 11.192 -23.304 1.00 87.44 178 ASN A CA 1
ATOM 1375 C C . ASN A 1 178 ? 26.983 11.239 -21.909 1.00 87.44 178 ASN A C 1
ATOM 1377 O O . ASN A 1 178 ? 27.599 11.664 -20.930 1.00 87.44 178 ASN A O 1
ATOM 1381 N N . CYS A 1 179 ? 25.732 10.802 -21.821 1.00 84.44 179 CYS A N 1
ATOM 1382 C CA . CYS A 1 179 ? 25.004 10.671 -20.567 1.00 84.44 179 CYS A CA 1
ATOM 1383 C C . CYS A 1 179 ? 24.404 9.270 -20.498 1.00 84.44 179 CYS A C 1
ATOM 1385 O O . CYS A 1 179 ? 23.800 8.811 -21.467 1.00 84.44 179 CYS A O 1
ATOM 1387 N N . ARG A 1 180 ? 24.556 8.599 -19.356 1.00 84.56 180 ARG A N 1
ATOM 1388 C CA . ARG A 1 180 ? 23.809 7.382 -19.030 1.00 84.56 180 ARG A CA 1
ATOM 1389 C C . ARG A 1 180 ? 22.890 7.645 -17.847 1.00 84.56 180 ARG A C 1
ATOM 1391 O O . ARG A 1 180 ? 23.251 8.373 -16.922 1.00 84.56 180 ARG A O 1
ATOM 1398 N N . VAL A 1 181 ? 21.700 7.059 -17.894 1.00 82.75 181 VAL A N 1
ATOM 1399 C CA . VAL A 1 181 ? 20.754 7.088 -16.778 1.00 82.75 181 VAL A CA 1
ATOM 1400 C C . VAL A 1 181 ? 21.066 5.899 -15.882 1.00 82.75 181 VAL A C 1
ATOM 1402 O O . VAL A 1 181 ? 20.996 4.755 -16.323 1.00 82.75 181 VAL A O 1
ATOM 1405 N N . LEU A 1 182 ? 21.433 6.182 -14.640 1.00 83.56 182 LEU A N 1
ATOM 1406 C CA . LEU A 1 182 ? 21.538 5.208 -13.566 1.00 83.56 182 LEU A CA 1
ATOM 1407 C C . LEU A 1 182 ? 20.250 5.242 -12.743 1.00 83.56 182 LEU A C 1
ATOM 1409 O O . LEU A 1 182 ? 19.576 6.270 -12.670 1.00 83.56 182 LEU A O 1
ATOM 1413 N N . MET A 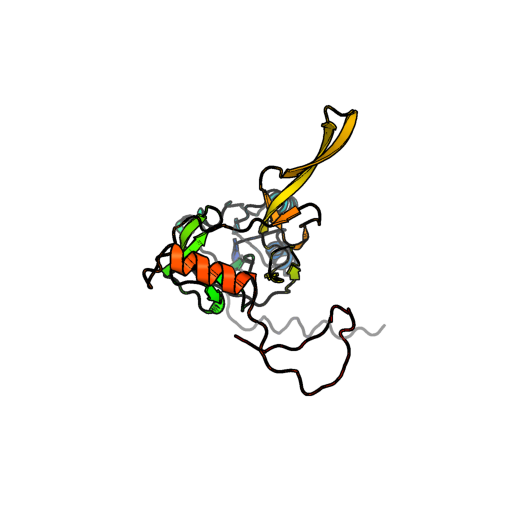1 183 ? 19.918 4.119 -12.120 1.00 84.19 183 MET A N 1
ATOM 1414 C CA . MET A 1 183 ? 18.839 4.042 -11.141 1.00 84.19 183 MET A CA 1
ATOM 1415 C C . MET A 1 183 ? 19.473 3.893 -9.762 1.00 84.19 183 MET A C 1
ATOM 1417 O O . MET A 1 183 ? 20.291 2.994 -9.566 1.00 84.19 183 MET A O 1
ATOM 1421 N N . GLU A 1 184 ? 19.108 4.759 -8.825 1.00 87.75 184 GLU A N 1
ATOM 1422 C CA . GLU A 1 184 ? 19.549 4.669 -7.428 1.00 87.75 184 GLU A CA 1
ATOM 1423 C C . GLU A 1 184 ? 18.915 3.457 -6.724 1.00 87.75 184 GLU A C 1
ATOM 1425 O O . GLU A 1 184 ? 18.143 2.708 -7.334 1.00 87.75 184 GLU A O 1
ATOM 1430 N N . GLU A 1 185 ? 19.265 3.223 -5.461 1.00 84.50 185 GLU A N 1
ATOM 1431 C CA . GLU A 1 185 ? 18.629 2.177 -4.656 1.00 84.50 185 GLU A CA 1
ATOM 1432 C C . GLU A 1 185 ? 17.118 2.440 -4.497 1.00 84.50 185 GLU A C 1
ATOM 1434 O O . GLU A 1 185 ? 16.678 3.593 -4.521 1.00 84.50 185 GLU A O 1
ATOM 1439 N N . PRO A 1 186 ? 16.296 1.385 -4.400 1.00 85.62 186 PRO A N 1
ATOM 1440 C CA . PRO A 1 186 ? 14.852 1.528 -4.302 1.00 85.62 186 PRO A CA 1
ATOM 1441 C C . PRO A 1 186 ? 14.399 1.966 -2.905 1.00 85.62 186 PRO A C 1
ATOM 1443 O O . PRO A 1 186 ? 14.893 1.484 -1.886 1.00 85.62 186 PRO A O 1
ATOM 1446 N N . GLU A 1 187 ? 13.380 2.818 -2.865 1.00 85.94 187 GLU A N 1
ATOM 1447 C CA . GLU A 1 187 ? 12.766 3.332 -1.643 1.00 85.94 187 GLU A CA 1
ATOM 1448 C C . GLU A 1 187 ? 11.232 3.350 -1.741 1.00 85.94 187 GLU A C 1
ATOM 1450 O O . GLU A 1 187 ? 10.654 3.262 -2.827 1.00 85.94 187 GLU A O 1
ATOM 1455 N N . TRP A 1 188 ? 10.564 3.420 -0.587 1.00 84.19 188 TRP A N 1
ATOM 1456 C CA . TRP A 1 188 ? 9.108 3.542 -0.504 1.00 84.19 188 TRP A CA 1
ATOM 1457 C C . TRP A 1 188 ? 8.711 5.015 -0.471 1.00 84.19 188 TRP A C 1
ATOM 1459 O O . TRP A 1 188 ? 9.141 5.745 0.419 1.00 84.19 188 TRP A O 1
ATOM 1469 N N . ILE A 1 189 ? 7.884 5.445 -1.424 1.00 84.12 189 ILE A N 1
ATOM 1470 C CA . ILE A 1 189 ? 7.429 6.837 -1.545 1.00 84.12 189 ILE A CA 1
ATOM 1471 C C . ILE A 1 189 ? 5.913 6.871 -1.699 1.00 84.12 189 ILE A C 1
ATOM 1473 O O . ILE A 1 189 ? 5.349 6.118 -2.491 1.00 84.12 189 ILE A O 1
ATOM 1477 N N . ASN A 1 190 ? 5.255 7.768 -0.968 1.00 85.12 190 ASN A N 1
ATOM 1478 C CA . ASN A 1 190 ? 3.808 7.965 -1.051 1.00 85.12 190 ASN A CA 1
ATOM 1479 C C . ASN A 1 190 ? 3.375 8.435 -2.444 1.00 85.12 190 ASN A C 1
ATOM 1481 O O . ASN A 1 190 ? 4.071 9.223 -3.084 1.00 85.12 190 ASN A O 1
ATOM 1485 N N . ALA A 1 191 ? 2.194 8.002 -2.883 1.00 82.69 191 ALA A N 1
ATOM 1486 C CA . ALA A 1 191 ? 1.641 8.319 -4.196 1.00 82.69 191 ALA A CA 1
ATOM 1487 C C . ALA A 1 191 ? 1.609 9.829 -4.494 1.00 82.69 191 ALA A C 1
ATOM 1489 O O . ALA A 1 191 ? 1.948 10.239 -5.602 1.00 82.69 191 ALA A O 1
ATOM 1490 N N . SER A 1 192 ? 1.254 10.654 -3.502 1.00 81.38 192 SER A N 1
ATOM 1491 C CA . SER A 1 192 ? 1.231 12.121 -3.615 1.00 81.38 192 SER A CA 1
ATOM 1492 C C . SER A 1 192 ? 2.617 12.755 -3.762 1.00 81.38 192 SER A C 1
ATOM 1494 O O . SER A 1 192 ? 2.746 13.827 -4.351 1.00 81.38 192 SER A O 1
ATOM 1496 N N . SER A 1 193 ? 3.651 12.087 -3.255 1.00 81.75 193 SER A N 1
ATOM 1497 C CA . SER A 1 193 ? 5.021 12.593 -3.201 1.00 81.75 193 SER A CA 1
ATOM 1498 C C . SER A 1 193 ? 5.916 12.028 -4.301 1.00 81.75 193 SER A C 1
ATOM 1500 O O . SER A 1 193 ? 7.106 12.318 -4.272 1.00 81.75 193 SER A O 1
ATOM 1502 N N . LEU A 1 194 ? 5.392 11.234 -5.249 1.00 80.81 194 LEU A N 1
ATOM 1503 C CA . LEU A 1 194 ? 6.162 10.625 -6.343 1.00 80.81 194 LEU A CA 1
ATOM 1504 C C . LEU A 1 194 ? 6.540 11.663 -7.418 1.00 80.81 194 LEU A C 1
ATOM 1506 O O . LEU A 1 194 ? 5.705 12.037 -8.247 1.00 80.81 194 LEU A O 1
ATOM 1510 N N . PRO A 1 195 ? 7.808 12.103 -7.482 1.00 76.12 195 PRO A N 1
ATOM 1511 C CA . PRO A 1 195 ? 8.274 13.045 -8.492 1.00 76.12 195 PRO A CA 1
ATOM 1512 C C . PRO A 1 195 ? 8.467 12.345 -9.847 1.00 76.12 195 PRO A C 1
ATOM 1514 O O . PRO A 1 195 ? 8.814 11.166 -9.909 1.00 76.12 195 PRO A O 1
ATOM 1517 N N . GLY A 1 196 ? 8.360 13.081 -10.959 1.00 78.62 196 GLY A N 1
ATOM 1518 C CA . GLY A 1 196 ? 8.516 12.520 -12.317 1.00 78.62 196 GLY A CA 1
ATOM 1519 C C . GLY A 1 196 ? 9.895 11.905 -12.631 1.00 78.62 196 GLY A C 1
ATOM 1520 O O . GLY A 1 196 ? 10.050 11.158 -13.605 1.00 78.62 196 GLY A O 1
ATOM 1521 N N . GLU A 1 197 ? 10.899 12.198 -11.800 1.00 82.62 197 GLU A N 1
ATOM 1522 C CA . GLU A 1 197 ? 12.244 11.612 -11.851 1.00 82.62 197 GLU A CA 1
ATOM 1523 C C . GLU A 1 197 ? 12.290 10.160 -11.364 1.00 82.62 197 GLU A C 1
ATOM 1525 O O . GLU A 1 197 ? 13.240 9.439 -11.674 1.00 82.62 197 GLU A O 1
ATOM 1530 N N . TYR A 1 198 ? 11.263 9.713 -10.645 1.00 85.44 198 TYR A N 1
ATOM 1531 C CA . TYR A 1 198 ? 11.176 8.355 -10.141 1.00 85.44 198 TYR A CA 1
ATOM 1532 C C . TYR A 1 198 ? 10.575 7.400 -11.173 1.00 85.44 198 TYR A C 1
ATOM 1534 O O . TYR A 1 198 ? 9.883 7.767 -12.135 1.00 85.44 198 TYR A O 1
ATOM 1542 N N . ARG A 1 199 ? 10.892 6.122 -10.994 1.00 83.88 199 ARG A N 1
ATOM 1543 C CA . ARG A 1 199 ? 10.271 5.007 -11.699 1.00 83.88 199 ARG A CA 1
ATOM 1544 C C . ARG A 1 199 ? 9.737 4.026 -10.678 1.00 83.88 199 ARG A C 1
ATOM 1546 O O . ARG A 1 199 ? 10.497 3.529 -9.852 1.00 83.88 199 ARG A O 1
ATOM 1553 N N . VAL A 1 200 ? 8.435 3.772 -10.752 1.00 83.56 200 VAL A N 1
ATOM 1554 C CA . VAL A 1 200 ? 7.780 2.725 -9.969 1.00 83.56 200 VAL A CA 1
ATOM 1555 C C . VAL A 1 200 ? 8.337 1.380 -10.427 1.00 83.56 200 VAL A C 1
ATOM 1557 O O . VAL A 1 200 ? 8.469 1.130 -11.627 1.00 83.56 200 VAL A O 1
ATOM 1560 N N . CYS A 1 201 ? 8.721 0.542 -9.474 1.00 80.69 201 CYS A N 1
ATOM 1561 C CA . CYS A 1 201 ? 9.231 -0.791 -9.748 1.00 80.69 201 CYS A CA 1
ATOM 1562 C C . CYS A 1 201 ? 8.060 -1.730 -10.042 1.00 80.69 201 CYS A C 1
ATOM 1564 O O . CYS A 1 201 ? 7.076 -1.747 -9.304 1.00 80.69 201 CYS A O 1
ATOM 1566 N N . CYS A 1 202 ? 8.177 -2.523 -11.105 1.00 74.31 202 CYS A N 1
ATOM 1567 C CA . CYS A 1 202 ? 7.320 -3.682 -11.327 1.00 74.31 202 CYS A CA 1
ATOM 1568 C C . CYS A 1 202 ? 8.102 -4.941 -10.973 1.00 74.31 202 CYS A C 1
ATOM 1570 O O . CYS A 1 202 ? 9.315 -5.014 -11.184 1.00 74.31 202 CYS A O 1
ATOM 1572 N N . ASN A 1 203 ? 7.395 -5.933 -10.447 1.00 70.94 203 ASN A N 1
ATOM 1573 C CA . ASN A 1 203 ? 7.950 -7.269 -10.367 1.00 70.94 203 ASN A CA 1
ATOM 1574 C C . ASN A 1 203 ? 7.988 -7.858 -11.774 1.00 70.94 203 ASN A C 1
ATOM 1576 O O . ASN A 1 203 ? 6.998 -7.790 -12.501 1.00 70.94 203 ASN A O 1
ATOM 1580 N N . ILE A 1 204 ? 9.119 -8.456 -12.121 1.00 66.56 204 ILE A N 1
ATOM 1581 C CA . ILE A 1 204 ? 9.218 -9.375 -13.246 1.00 66.56 204 ILE A CA 1
ATOM 1582 C C . ILE A 1 204 ? 9.139 -10.760 -12.613 1.00 66.56 204 ILE A C 1
ATOM 1584 O O . ILE A 1 204 ? 10.012 -11.117 -11.816 1.00 66.56 204 ILE A O 1
ATOM 1588 N N . CYS A 1 205 ? 8.055 -11.493 -12.882 1.00 60.97 205 CYS A N 1
ATOM 1589 C CA . CYS A 1 205 ? 7.980 -12.898 -12.495 1.00 60.97 205 CYS A CA 1
ATOM 1590 C C . CYS A 1 205 ? 9.157 -13.612 -13.161 1.00 60.97 205 CYS A C 1
ATOM 1592 O O . CYS A 1 205 ? 9.288 -13.582 -14.380 1.00 60.97 205 CYS A O 1
ATOM 1594 N N . ASN A 1 206 ? 10.045 -14.166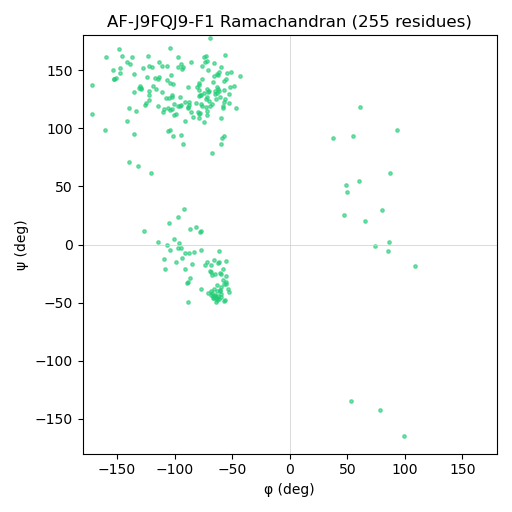 -12.337 1.00 58.12 206 ASN A N 1
ATOM 1595 C CA . ASN A 1 206 ? 11.185 -14.955 -12.808 1.00 58.12 206 ASN A CA 1
ATOM 1596 C C . ASN A 1 206 ? 10.875 -16.452 -12.759 1.00 58.12 206 ASN A C 1
ATOM 1598 O O . ASN A 1 206 ? 11.736 -17.256 -13.104 1.00 58.12 206 ASN A O 1
ATOM 1602 N N . ASP A 1 207 ? 9.693 -16.810 -12.259 1.00 57.03 207 ASP A N 1
ATOM 1603 C CA . ASP A 1 207 ? 9.237 -18.185 -12.270 1.00 57.03 207 ASP A CA 1
ATOM 1604 C C . ASP A 1 207 ? 8.922 -18.545 -13.724 1.00 57.03 207 ASP A C 1
ATOM 1606 O O . ASP A 1 207 ? 8.262 -17.778 -14.427 1.00 57.03 207 ASP A O 1
ATOM 1610 N N . GLU A 1 208 ? 9.440 -19.684 -14.180 1.00 55.38 208 GLU A N 1
ATOM 1611 C CA . GLU A 1 208 ? 8.959 -20.312 -15.404 1.00 55.38 208 GLU A CA 1
ATOM 1612 C C . GLU A 1 208 ? 7.477 -20.602 -15.172 1.00 55.38 208 GLU A C 1
ATOM 1614 O O . GLU A 1 208 ? 7.124 -21.425 -14.319 1.00 55.38 208 GLU A O 1
ATOM 1619 N N . ASP A 1 209 ? 6.607 -19.852 -15.853 1.00 57.00 209 ASP A N 1
ATOM 1620 C CA . ASP A 1 209 ? 5.182 -20.139 -15.834 1.00 57.00 209 ASP A CA 1
ATOM 1621 C C . ASP A 1 209 ? 5.008 -21.612 -16.205 1.00 57.00 209 ASP A C 1
ATOM 1623 O O . ASP A 1 209 ? 5.655 -22.117 -17.129 1.00 57.00 209 ASP A O 1
ATOM 1627 N N . ALA A 1 210 ? 4.148 -22.317 -15.467 1.00 55.47 210 ALA A N 1
ATOM 1628 C CA . ALA A 1 210 ? 3.748 -23.645 -15.891 1.00 55.47 210 ALA A CA 1
ATOM 1629 C C . ALA A 1 210 ? 3.261 -23.522 -17.337 1.00 55.47 210 ALA A C 1
ATOM 1631 O O . ALA A 1 210 ? 2.455 -22.642 -17.635 1.00 55.47 210 ALA A O 1
ATOM 1632 N N . ASP A 1 211 ? 3.770 -24.373 -18.219 1.00 63.00 211 ASP A N 1
ATOM 1633 C CA . ASP A 1 211 ? 3.292 -24.466 -19.587 1.00 63.00 211 ASP A CA 1
ATOM 1634 C C . ASP A 1 211 ? 2.204 -25.547 -19.640 1.00 63.00 211 ASP A C 1
ATOM 1636 O O . ASP A 1 211 ? 2.500 -26.721 -19.886 1.00 63.00 211 ASP A O 1
ATOM 1640 N N . PRO A 1 212 ? 0.929 -25.203 -19.365 1.00 64.25 212 PRO A N 1
ATOM 1641 C CA . PRO A 1 212 ? -0.149 -26.183 -19.347 1.00 64.25 212 PRO A CA 1
ATOM 1642 C C . PRO A 1 212 ? -0.410 -26.788 -20.731 1.00 64.25 212 PRO A C 1
ATOM 1644 O O . PRO A 1 212 ? -1.127 -27.783 -20.824 1.00 64.25 212 PRO A O 1
ATOM 1647 N N . TYR A 1 213 ? 0.133 -26.188 -21.794 1.00 74.12 213 TYR A N 1
ATOM 1648 C CA . TYR A 1 213 ? -0.066 -26.611 -23.174 1.00 74.12 213 TYR A CA 1
ATOM 1649 C C . TYR A 1 213 ? 1.151 -27.342 -23.751 1.00 74.12 213 TYR A C 1
ATOM 1651 O O . TYR A 1 213 ? 1.046 -27.877 -24.853 1.00 74.12 213 TYR A O 1
ATOM 1659 N N . ASN A 1 214 ? 2.255 -27.424 -22.996 1.00 78.69 214 ASN A N 1
ATOM 1660 C CA . ASN A 1 214 ? 3.499 -28.089 -23.379 1.00 78.69 214 ASN A CA 1
ATOM 1661 C C . ASN A 1 214 ? 3.984 -27.648 -24.779 1.00 78.69 214 ASN A C 1
ATOM 1663 O O . ASN A 1 214 ? 4.328 -28.476 -25.627 1.00 78.69 214 ASN A O 1
ATOM 1667 N N . ILE A 1 215 ? 3.940 -26.334 -25.003 1.00 79.94 215 ILE A N 1
ATOM 1668 C CA . ILE A 1 215 ? 4.372 -25.601 -26.187 1.00 79.94 215 ILE A CA 1
ATOM 1669 C C . ILE A 1 215 ? 5.881 -25.778 -26.349 1.00 79.94 215 ILE A C 1
ATOM 1671 O O . ILE A 1 215 ? 6.687 -25.471 -25.474 1.00 79.94 215 ILE A O 1
ATOM 1675 N N . THR A 1 216 ? 6.284 -26.251 -27.518 1.00 83.56 216 THR A N 1
ATOM 1676 C CA . THR A 1 216 ? 7.701 -26.376 -27.866 1.00 83.56 216 THR A CA 1
ATOM 1677 C C . THR A 1 216 ? 8.342 -25.006 -28.117 1.00 83.56 216 THR A C 1
ATOM 1679 O O . THR A 1 216 ? 7.663 -24.044 -28.478 1.00 83.56 216 THR A O 1
ATOM 1682 N N . GLU A 1 217 ? 9.672 -24.899 -28.002 1.00 74.75 217 GLU A N 1
ATOM 1683 C CA . GLU A 1 217 ? 10.389 -23.653 -28.337 1.00 74.75 217 GLU A CA 1
ATOM 1684 C C . GLU A 1 217 ? 10.091 -23.169 -29.768 1.00 74.75 217 GLU A C 1
ATOM 1686 O O . GLU A 1 217 ? 10.001 -21.967 -30.016 1.00 74.75 217 GLU A O 1
ATOM 1691 N N . GLU A 1 218 ? 9.892 -24.097 -30.708 1.00 71.00 218 GLU A N 1
ATOM 1692 C CA . GLU A 1 218 ? 9.558 -23.803 -32.104 1.00 71.00 218 GLU A CA 1
ATOM 1693 C C . GLU A 1 218 ? 8.148 -23.209 -32.239 1.00 71.00 218 GLU A C 1
ATOM 1695 O O . GLU A 1 218 ? 7.953 -22.210 -32.938 1.00 71.00 218 GLU A O 1
ATOM 1700 N N . GLU A 1 219 ? 7.164 -23.766 -31.532 1.00 73.38 219 GLU A N 1
ATOM 1701 C CA . GLU A 1 219 ? 5.802 -23.228 -31.486 1.00 73.38 219 GLU A CA 1
ATOM 1702 C C . GLU A 1 219 ? 5.768 -21.866 -30.792 1.00 73.38 219 GLU A C 1
ATOM 1704 O O . GLU A 1 219 ? 5.169 -20.926 -31.318 1.00 73.38 219 GLU A O 1
ATOM 1709 N N . ALA A 1 220 ? 6.472 -21.714 -29.667 1.00 72.06 220 ALA A N 1
ATOM 1710 C CA . ALA A 1 220 ? 6.613 -20.441 -28.969 1.00 72.06 220 ALA A CA 1
ATOM 1711 C C . ALA A 1 220 ? 7.289 -19.383 -29.857 1.00 72.06 220 ALA A C 1
ATOM 1713 O O . ALA A 1 220 ? 6.859 -18.229 -29.879 1.00 72.06 220 ALA A O 1
ATOM 1714 N N . TYR A 1 221 ? 8.295 -19.770 -30.648 1.00 66.12 221 TYR A N 1
ATOM 1715 C CA . TYR A 1 221 ? 8.951 -18.893 -31.617 1.00 66.12 221 TYR A CA 1
ATOM 1716 C C . TYR A 1 221 ? 7.983 -18.425 -32.711 1.00 66.12 221 TYR A C 1
ATOM 1718 O O . TYR A 1 221 ? 7.920 -17.231 -33.016 1.00 66.12 221 TYR A O 1
ATOM 1726 N N . VAL A 1 222 ? 7.192 -19.339 -33.282 1.00 69.00 222 VAL A N 1
ATOM 1727 C CA . VAL A 1 222 ? 6.197 -19.013 -34.316 1.00 69.00 222 VAL A CA 1
ATOM 1728 C C . VAL A 1 222 ? 5.084 -18.129 -33.751 1.00 69.00 222 VAL A C 1
ATOM 1730 O O . VAL A 1 222 ? 4.749 -17.116 -34.365 1.00 69.00 222 VAL A O 1
ATOM 1733 N N . ILE A 1 223 ? 4.548 -18.460 -32.574 1.00 71.94 223 ILE A N 1
ATOM 1734 C CA . ILE A 1 223 ? 3.527 -17.668 -31.875 1.00 71.94 223 ILE A CA 1
ATOM 1735 C C . ILE A 1 223 ? 4.078 -16.279 -31.544 1.00 71.94 223 ILE A C 1
ATOM 1737 O O . ILE A 1 223 ? 3.432 -15.275 -31.838 1.00 71.94 223 ILE A O 1
ATOM 1741 N N . GLY A 1 224 ? 5.295 -16.204 -31.005 1.00 69.00 224 GLY A N 1
ATOM 1742 C CA . GLY A 1 224 ? 5.967 -14.950 -30.681 1.00 69.00 224 GLY A CA 1
ATOM 1743 C C . GLY A 1 224 ? 6.167 -14.064 -31.910 1.00 69.00 224 GLY A C 1
ATOM 1744 O O . GLY A 1 224 ? 5.840 -12.878 -31.869 1.00 69.00 224 GLY A O 1
ATOM 1745 N N . ARG A 1 225 ? 6.626 -14.628 -33.037 1.00 60.44 225 ARG A N 1
ATOM 1746 C CA . ARG A 1 225 ? 6.749 -13.895 -34.311 1.00 60.44 225 ARG A CA 1
ATOM 1747 C C . ARG A 1 225 ? 5.388 -13.480 -34.864 1.00 60.44 225 ARG A C 1
ATOM 1749 O O . ARG A 1 225 ? 5.272 -12.362 -35.350 1.00 60.44 225 ARG A O 1
ATOM 1756 N N . TYR A 1 226 ? 4.359 -14.318 -34.751 1.00 61.47 226 TYR A N 1
ATOM 1757 C CA . TYR A 1 226 ? 3.000 -13.984 -35.183 1.00 61.47 226 TYR A CA 1
ATOM 1758 C C . TYR A 1 226 ? 2.390 -12.832 -34.367 1.00 61.47 226 TYR A C 1
ATOM 1760 O O . TYR A 1 226 ? 1.823 -11.909 -34.950 1.00 61.47 226 TYR A O 1
ATOM 1768 N N . ILE A 1 227 ? 2.544 -12.850 -33.037 1.00 66.94 227 ILE A N 1
ATOM 1769 C CA . ILE A 1 227 ? 2.094 -11.778 -32.134 1.00 66.94 227 ILE A CA 1
ATOM 1770 C C . ILE A 1 227 ? 2.869 -10.482 -32.403 1.00 66.94 227 ILE A C 1
ATOM 1772 O O . ILE A 1 227 ? 2.268 -9.410 -32.444 1.00 66.94 227 ILE A O 1
ATOM 1776 N N . ALA A 1 228 ? 4.189 -10.571 -32.595 1.00 64.88 228 ALA A N 1
ATOM 1777 C CA . ALA A 1 228 ? 5.042 -9.406 -32.818 1.00 64.88 228 ALA A CA 1
ATOM 1778 C C . ALA A 1 228 ? 4.829 -8.757 -34.195 1.00 64.88 228 ALA A C 1
ATOM 1780 O O . ALA A 1 228 ? 4.796 -7.530 -34.287 1.00 64.88 228 ALA A O 1
ATOM 1781 N N . ASP A 1 229 ? 4.680 -9.562 -35.252 1.00 54.03 229 ASP A N 1
ATOM 1782 C CA . ASP A 1 229 ? 4.575 -9.058 -36.627 1.00 54.03 229 ASP A CA 1
ATOM 1783 C C . ASP A 1 229 ? 3.123 -8.784 -37.061 1.00 54.03 229 ASP A C 1
ATOM 1785 O O . ASP A 1 229 ? 2.925 -7.991 -37.977 1.00 54.03 229 ASP A O 1
ATOM 1789 N N . GLY A 1 230 ? 2.117 -9.384 -36.407 1.00 52.03 230 GLY A N 1
ATOM 1790 C CA . GLY A 1 230 ? 0.684 -9.158 -36.631 1.00 52.03 230 GLY A CA 1
ATOM 1791 C C . GLY A 1 230 ? 0.185 -9.496 -38.049 1.00 52.03 230 GLY A C 1
ATOM 1792 O O . GLY A 1 230 ? 0.543 -8.860 -39.037 1.00 52.03 230 GLY A O 1
ATOM 1793 N N . HIS A 1 231 ? -0.743 -10.449 -38.201 1.00 47.69 231 HIS A N 1
ATOM 1794 C CA . HIS A 1 231 ? -1.385 -10.660 -39.505 1.00 47.69 231 HIS A CA 1
ATOM 1795 C C . HIS A 1 231 ? -2.485 -9.617 -39.766 1.00 47.69 231 HIS A C 1
ATOM 1797 O O . HIS A 1 231 ? -3.568 -9.657 -39.184 1.00 47.69 231 HI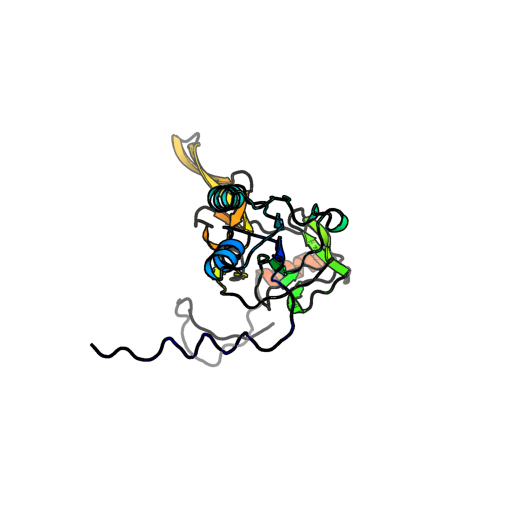S A O 1
ATOM 1803 N N . THR A 1 232 ? -2.236 -8.690 -40.694 1.00 50.19 232 THR A N 1
ATOM 1804 C CA . THR A 1 232 ? -3.275 -7.809 -41.243 1.00 50.19 232 THR A CA 1
ATOM 1805 C C . THR A 1 232 ? -4.099 -8.558 -42.300 1.00 50.19 232 THR A C 1
ATOM 1807 O O . THR A 1 232 ? -3.566 -9.171 -43.222 1.00 50.19 232 THR A O 1
ATOM 1810 N N . ARG A 1 233 ? -5.431 -8.535 -42.140 1.00 50.88 233 ARG A N 1
ATOM 1811 C CA . ARG A 1 233 ? -6.435 -9.169 -43.020 1.00 50.88 233 ARG A CA 1
ATOM 1812 C C . ARG A 1 233 ? -6.155 -8.977 -44.522 1.00 50.88 233 ARG A C 1
ATOM 1814 O O . ARG A 1 233 ? -5.830 -7.881 -44.963 1.00 50.88 233 ARG A O 1
ATOM 1821 N N . LYS A 1 234 ? -6.478 -9.994 -45.335 1.00 43.91 234 LYS A N 1
ATOM 1822 C CA . LYS A 1 234 ? -6.446 -9.958 -46.818 1.00 43.91 234 LYS A CA 1
ATOM 1823 C C . LYS A 1 234 ? -7.672 -9.312 -47.495 1.00 43.91 234 LYS A C 1
ATOM 1825 O O . LYS A 1 234 ? -7.853 -9.482 -48.697 1.00 43.91 234 LYS A O 1
ATOM 1830 N N . TYR A 1 235 ? -8.513 -8.578 -46.765 1.00 50.03 235 TYR A N 1
ATOM 1831 C CA . TYR A 1 235 ? -9.646 -7.856 -47.356 1.00 50.03 235 TYR A CA 1
ATOM 1832 C C . TYR A 1 235 ? -9.560 -6.364 -47.045 1.00 50.03 235 TYR A C 1
ATOM 1834 O O . TYR A 1 235 ? -9.393 -5.957 -45.895 1.00 50.03 235 TYR A O 1
ATOM 1842 N N . VAL A 1 236 ? -9.678 -5.563 -48.103 1.00 47.12 236 VAL A N 1
ATOM 1843 C CA . VAL A 1 236 ? -9.702 -4.098 -48.070 1.00 47.12 236 VAL A CA 1
ATOM 1844 C C . VAL A 1 236 ? -10.923 -3.646 -47.260 1.00 47.12 236 VAL A C 1
ATOM 1846 O O . VAL A 1 236 ? -12.020 -4.162 -47.479 1.00 47.12 236 VAL A O 1
ATOM 1849 N N . ARG A 1 237 ? -10.772 -2.684 -46.332 1.00 49.22 237 ARG A N 1
ATOM 1850 C CA . ARG A 1 237 ? -11.945 -1.994 -45.762 1.00 49.22 237 ARG A CA 1
ATOM 1851 C C . ARG A 1 237 ? -12.723 -1.382 -46.926 1.00 49.22 237 ARG A C 1
ATOM 1853 O O . ARG A 1 237 ? -12.127 -0.720 -47.770 1.00 49.22 237 ARG A O 1
ATOM 1860 N N . TYR A 1 238 ? -14.037 -1.569 -46.953 1.00 49.28 238 TYR A N 1
ATOM 1861 C CA . TYR A 1 238 ? -14.923 -1.009 -47.982 1.00 49.28 238 TYR A CA 1
ATOM 1862 C C . TYR A 1 238 ? -14.910 0.540 -48.011 1.00 49.28 238 TYR A C 1
ATOM 1864 O O . TYR A 1 238 ? -15.454 1.175 -48.914 1.00 49.28 238 TYR A O 1
ATOM 1872 N N . ASP A 1 239 ? -14.210 1.162 -47.062 1.00 52.66 239 ASP A N 1
ATOM 1873 C CA . ASP A 1 239 ? -14.261 2.585 -46.796 1.00 52.66 239 ASP A CA 1
ATOM 1874 C C . ASP A 1 239 ? -12.978 3.240 -47.326 1.00 52.66 239 ASP A C 1
ATOM 1876 O O . ASP A 1 239 ? -11.919 3.232 -46.692 1.00 52.66 239 ASP A O 1
ATOM 1880 N N . ARG A 1 240 ? -13.069 3.807 -48.532 1.00 45.78 240 ARG A N 1
ATOM 1881 C CA . ARG A 1 240 ? -12.023 4.626 -49.159 1.00 45.78 240 ARG A CA 1
ATOM 1882 C C . ARG A 1 240 ? -11.691 5.846 -48.286 1.00 45.78 240 ARG A C 1
ATOM 1884 O O . ARG A 1 240 ? -12.287 6.905 -48.470 1.00 45.78 240 ARG A O 1
ATOM 1891 N N . LYS A 1 241 ? -10.706 5.753 -47.391 1.00 44.91 241 LYS A N 1
ATOM 1892 C CA . LYS A 1 241 ? -9.961 6.928 -46.908 1.00 44.91 241 LYS A CA 1
ATOM 1893 C C . LYS A 1 241 ? -8.456 6.633 -46.880 1.00 44.91 241 LYS A C 1
ATOM 1895 O O . LYS A 1 241 ? -8.071 5.577 -46.383 1.00 44.91 24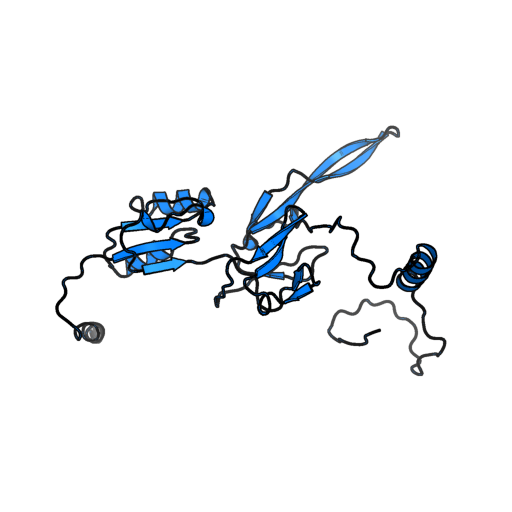1 LYS A O 1
ATOM 1900 N N . PRO A 1 242 ? -7.609 7.527 -47.428 1.00 39.75 242 PRO A N 1
ATOM 1901 C CA . PRO A 1 242 ? -6.165 7.344 -47.404 1.00 39.75 242 PRO A CA 1
ATOM 1902 C C . PRO A 1 242 ? -5.650 7.412 -45.966 1.00 39.75 242 PRO A C 1
ATOM 1904 O O . PRO A 1 242 ? -6.174 8.178 -45.157 1.00 39.75 242 PRO A O 1
ATOM 1907 N N . ASN A 1 243 ? -4.621 6.615 -45.672 1.00 43.00 243 ASN A N 1
ATOM 1908 C CA . ASN A 1 243 ? -3.935 6.570 -44.382 1.00 43.00 243 ASN A CA 1
ATOM 1909 C C . ASN A 1 243 ? -3.384 7.956 -44.013 1.00 43.00 243 ASN A C 1
ATOM 1911 O O . ASN A 1 243 ? -2.280 8.330 -44.400 1.00 43.00 243 ASN A O 1
ATOM 1915 N N . GLY A 1 244 ? -4.179 8.714 -43.261 1.00 34.78 244 GLY A N 1
ATOM 1916 C CA . GLY A 1 244 ? -3.763 9.920 -42.570 1.00 34.78 244 GLY A CA 1
ATOM 1917 C C . GLY A 1 244 ? -3.174 9.541 -41.219 1.00 34.78 244 GLY A C 1
ATOM 1918 O O . GLY A 1 244 ? -3.865 9.032 -40.342 1.00 34.78 244 GLY A O 1
ATOM 1919 N N . SER A 1 245 ? -1.883 9.793 -41.075 1.00 39.03 245 SER A N 1
ATOM 1920 C CA . SER A 1 245 ? -1.086 9.699 -39.860 1.00 39.03 245 SER A CA 1
ATOM 1921 C C . SER A 1 245 ? -1.608 10.630 -38.763 1.00 39.03 245 SER A C 1
ATOM 1923 O O . SER A 1 245 ? -1.133 11.753 -38.677 1.00 39.03 245 SER A O 1
ATOM 1925 N N . HIS A 1 246 ? -2.570 10.220 -37.938 1.00 34.00 246 HIS A N 1
ATOM 1926 C CA . HIS A 1 246 ? -2.908 10.918 -36.692 1.00 34.00 246 HIS A CA 1
ATOM 1927 C C . HIS A 1 246 ? -3.195 9.885 -35.600 1.00 34.00 246 HIS A C 1
ATOM 1929 O O . HIS A 1 246 ? -4.126 9.089 -35.717 1.00 34.00 246 HIS A O 1
ATOM 1935 N N . GLY A 1 247 ? -2.375 9.900 -34.544 1.00 42.06 247 GLY A N 1
ATOM 1936 C CA . GLY A 1 247 ? -2.684 9.211 -33.298 1.00 42.06 247 GLY A CA 1
ATOM 1937 C C . GLY A 1 247 ? -4.009 9.742 -32.765 1.00 42.06 247 GLY A C 1
ATOM 1938 O O . GLY A 1 247 ? -4.148 10.942 -32.535 1.00 42.06 247 GLY A O 1
ATOM 1939 N N . GLN A 1 248 ? -4.995 8.861 -32.630 1.00 32.53 248 GLN A N 1
ATOM 1940 C CA . GLN A 1 248 ? -6.282 9.231 -32.065 1.00 32.53 248 GLN A CA 1
ATOM 1941 C C . GLN A 1 248 ? -6.261 8.997 -30.558 1.00 32.53 248 GLN A C 1
ATOM 1943 O O . GLN A 1 248 ? -6.295 7.871 -30.067 1.00 32.53 248 GLN A O 1
ATOM 1948 N N . HIS A 1 249 ? -6.181 10.122 -29.850 1.00 34.16 249 HIS A N 1
ATOM 1949 C CA . HIS A 1 249 ? -6.910 10.347 -28.612 1.00 34.16 249 HIS A CA 1
ATOM 1950 C C . HIS A 1 249 ? -8.404 10.026 -28.830 1.00 34.16 249 HIS A C 1
ATOM 1952 O O . HIS A 1 249 ? -8.929 10.284 -29.910 1.00 34.16 249 HIS A O 1
ATOM 1958 N N . GLU A 1 250 ? -9.056 9.545 -27.769 1.00 32.75 250 GLU A N 1
ATOM 1959 C CA . GLU A 1 250 ? -10.507 9.331 -27.593 1.00 32.75 250 GLU A CA 1
ATOM 1960 C C . GLU A 1 250 ? -11.080 7.938 -27.925 1.00 32.75 250 GLU A C 1
ATOM 1962 O O . GLU A 1 250 ? -11.412 7.584 -29.051 1.00 32.75 250 GLU A O 1
ATOM 1967 N N . LEU A 1 251 ? -11.248 7.174 -26.835 1.00 42.78 251 LEU A N 1
ATOM 1968 C CA . LEU A 1 251 ? -12.414 6.353 -26.490 1.00 42.78 251 LEU A CA 1
ATOM 1969 C C . LEU A 1 251 ? -13.125 5.630 -27.643 1.00 42.78 251 LEU A C 1
ATOM 1971 O O . LEU A 1 251 ? -14.123 6.110 -28.171 1.00 42.78 251 LEU A O 1
ATOM 1975 N N . ARG A 1 252 ? -12.698 4.388 -27.890 1.00 28.52 252 ARG A N 1
ATOM 1976 C CA . ARG A 1 252 ? -13.561 3.250 -28.256 1.00 28.52 252 ARG A CA 1
ATOM 1977 C C . ARG A 1 252 ? -12.806 1.949 -27.972 1.00 28.52 252 ARG A C 1
ATOM 1979 O O . ARG A 1 252 ? -11.983 1.510 -28.767 1.00 28.52 252 ARG A O 1
ATOM 1986 N N . GLN A 1 253 ? -13.088 1.325 -26.831 1.00 31.98 253 GLN A N 1
ATOM 1987 C CA . GLN A 1 253 ? -13.079 -0.140 -26.788 1.00 31.98 253 GLN A CA 1
ATOM 1988 C C . GLN A 1 253 ? -14.348 -0.651 -27.503 1.00 31.98 253 GLN A C 1
ATOM 1990 O O . GLN A 1 253 ? -15.322 0.102 -27.573 1.00 31.98 253 GLN A O 1
ATOM 1995 N N . PRO A 1 254 ? -14.430 -1.917 -27.945 1.00 40.44 254 PRO A N 1
ATOM 1996 C CA . PRO A 1 254 ? -13.373 -2.893 -28.189 1.00 40.44 254 PRO A CA 1
ATOM 1997 C C . PRO A 1 254 ? -13.396 -3.385 -29.651 1.00 40.44 254 PRO A C 1
ATOM 1999 O O . PRO A 1 254 ? -14.441 -3.468 -30.291 1.00 40.44 254 PRO A O 1
ATOM 2002 N N . CYS A 1 255 ? -12.254 -3.819 -30.167 1.00 26.11 255 CYS A N 1
ATOM 2003 C CA . CYS A 1 255 ? -12.241 -4.975 -31.060 1.00 26.11 255 CYS A CA 1
ATOM 2004 C C . CYS A 1 255 ? -11.086 -5.853 -30.609 1.00 26.11 255 CYS A C 1
ATOM 2006 O O . CYS A 1 255 ? -9.924 -5.587 -30.901 1.00 26.11 255 CYS A O 1
ATOM 2008 N N . CYS A 1 256 ? -11.468 -6.819 -29.781 1.00 28.38 256 CYS A N 1
ATOM 2009 C CA . CYS A 1 256 ? -10.666 -7.941 -29.346 1.00 28.38 256 CYS A CA 1
ATOM 2010 C C . CYS A 1 256 ? -10.331 -8.875 -30.517 1.00 28.38 256 CYS A C 1
ATOM 2012 O O . CYS A 1 256 ? -11.125 -8.999 -31.454 1.00 28.38 256 CYS A O 1
ATOM 2014 N N . ILE A 1 257 ? -9.231 -9.600 -30.285 1.00 35.97 257 ILE A N 1
ATOM 2015 C CA . ILE A 1 257 ? -8.659 -10.768 -30.978 1.00 35.97 257 ILE A CA 1
ATOM 2016 C C . ILE A 1 257 ? -7.984 -10.470 -32.319 1.00 35.97 257 ILE A C 1
ATOM 2018 O O . ILE A 1 257 ? -8.680 -10.215 -33.326 1.00 35.97 257 ILE A O 1
#

InterPro domains:
  IPR003587 Hint domain N-terminal [SM00306] (94-203)
  IPR006141 Intein N-terminal splicing region [PS50817] (96-162)
  IPR028992 Hedgehog/Intein (Hint) domain [PF13403] (95-171)
  IPR029063 S-adenosyl-L-methionine-dependent methyltransferase superfamily [G3DSA:3.40.50.150] (23-98)
  IPR029063 S-adenosyl-L-methionine-dependent methyltransferase superfamily [SSF53335] (20-161)
  IPR050390 DNA Cytosine-5 Methyltransferase [PTHR23068] (20-131)

Foldseek 3Di:
DDDDDPPPVPPPPPPDDDDDLPAFAEEEEQCFLNVVVVVCVVVVGHYPAAEYEHAPPVSVVNCCVVPVRYHYPYHPVRDDCVPDDDGPYYHYDDKDWDWPDWWQWPVGTDTLVPDDQQTWTQDPVLGTDGRHDHDDDDDDWDFQDAPPDDTTIIDQFHWFWKWFWDWDWDQDPVRDIDIDIDTDDIDIDGSNGDDPRIHGDDDDNPDPPPPPPPQDPVNVVVVVCCVVVDDDDPDDDPDDDPDDDDDDDDDDDDDDD

Secondary structure (DSSP, 8-state):
-----SSGGGSSS--S-----PPEEEEEES-TTTHHHHHHHHTTPPEEEEEEE---HHHHHHHHHH-TTEEE---GGG--GGGSPPPSEEEE----BPTT-EEEETTEEEETTT--TT-EEEETTTEEEE-----------EEE--TTS--EEE-TT-EEEEEEEEEEEEE-TTS-EEEEEEEEEEEEEEGGG--TTEEEPPP---S----TT---HHHHHHHHHHHHH----SS--SS----------S-------

Nearest PDB structures (foldseek):
  8te4-assembly2_D  TM=9.431E-01  e=3.138E-06  Homo sapiens
  8tdr-assembly2_C  TM=9.108E-01  e=2.072E-06  Homo sapiens
  8tdr-assembly2_D  TM=9.110E-01  e=2.333E-06  Homo sapiens
  8te3-assembly2_D  TM=9.130E-01  e=3.330E-06  Homo sapiens
  6kdt-assembly1_D  TM=9.134E-01  e=5.044E-06  Homo sapiens

Radius of gyration: 27.62 Å; Cα contacts (8 Å, |Δi|>4): 333; chains: 1; bounding box: 68×71×84 Å

Mean predicted aligned error: 17.43 Å

pLDDT: mean 73.45, std 18.25, range [26.11, 93.0]